Protein AF-0000000087670886 (afdb_homodimer)

Organism: NCBI:txid484088

Secondary structure (DSSP, 8-state):
--------------TTS-EEEEEEEEEE-TTSTTEEEEEEEEEEPTT-B--SEE-SEEEEEEEEES-EEEEETTS--EEE-TT-EEEE-TT--EEEEEES-SSS-EEEEEEEEEETTS-S-EE--/--------------S-S-EEEEEEEEEE-TTSTTEEEEEEEEEEPTT-B--SEE-SEEEEEEEEES-EEEEETTS--EEE-TT-EEEE-TT--EEEEEES-SSS-EEEEEEEEEETTS-S-EE--

Nearest PDB structures (foldseek):
  5cu1-assembly1_A  TM=8.311E-01  e=5.736E-06  Ruegeria pomeroyi DSS-3
  4bif-assembly1_C  TM=8.504E-01  e=1.008E-05  Granulicella tundricola MP5ACTX9
  2b8m-assembly1_A-2  TM=8.452E-01  e=2.288E-05  Methanocaldococcus jannaschii
  8x0v-assembly1_B  TM=7.735E-01  e=6.689E-06  Stachybotrys sp.
  8oz8-assembly1_A  TM=7.528E-01  e=1.682E-05  Granulicella tundricola

InterPro domains:
  IPR011051 RmlC-like cupin domain superfamily [SSF51182] (27-117)
  IPR013096 Cupin 2, conserved barrel [PF07883] (42-111)
  IPR014710 RmlC-like jelly roll fold [G3DSA:2.60.120.10] (31-119)

Structure (mmCIF, N/CA/C/O backbone):
data_AF-0000000087670886-model_v1
#
loop_
_entity.id
_entity.type
_entity.pdbx_description
1 polymer Cupin
#
loop_
_atom_site.group_PDB
_atom_site.id
_atom_site.type_symbol
_atom_site.label_atom_id
_atom_site.label_alt_id
_atom_site.label_comp_id
_atom_site.label_asym_id
_atom_site.label_entity_id
_atom_site.label_seq_id
_atom_site.pdbx_PDB_ins_code
_atom_site.Cartn_x
_atom_site.Cartn_y
_atom_site.Cartn_z
_atom_site.occupancy
_atom_site.B_iso_or_equiv
_atom_site.auth_seq_id
_atom_site.auth_comp_id
_atom_site.auth_asym_id
_atom_site.auth_atom_id
_atom_site.pdbx_PDB_model_num
ATOM 1 N N . MET A 1 1 ? -50.531 -26.609 -29.75 1 34.53 1 MET A N 1
ATOM 2 C CA . MET A 1 1 ? -49.562 -25.531 -29.812 1 34.53 1 MET A CA 1
ATOM 3 C C . MET A 1 1 ? -48.438 -25.766 -28.797 1 34.53 1 MET A C 1
ATOM 5 O O . MET A 1 1 ? -48.688 -25.797 -27.594 1 34.53 1 MET A O 1
ATOM 9 N N . SER A 1 2 ? -47.312 -26.516 -29.188 1 35.41 2 SER A N 1
ATOM 10 C CA . SER A 1 2 ? -46.188 -26.969 -28.375 1 35.41 2 SER A CA 1
ATOM 11 C C . SER A 1 2 ? -45.312 -25.797 -27.953 1 35.41 2 SER A C 1
ATOM 13 O O . SER A 1 2 ? -44.844 -25.047 -28.812 1 35.41 2 SER A O 1
ATOM 15 N N . VAL A 1 3 ? -45.656 -25.109 -26.812 1 44.28 3 VAL A N 1
ATOM 16 C CA . VAL A 1 3 ? -44.844 -24.031 -26.234 1 44.28 3 VAL A CA 1
ATOM 17 C C . VAL A 1 3 ? -43.438 -24.531 -25.984 1 44.28 3 VAL A C 1
ATOM 19 O O . VAL A 1 3 ? -43.219 -25.438 -25.172 1 44.28 3 VAL A O 1
ATOM 22 N N . THR A 1 4 ? -42.562 -24.375 -26.969 1 41.22 4 THR A N 1
ATOM 23 C CA . THR A 1 4 ? -41.156 -24.703 -26.781 1 41.22 4 THR A CA 1
ATOM 24 C C . THR A 1 4 ? -40.5 -23.75 -25.797 1 41.22 4 THR A C 1
ATOM 26 O O . THR A 1 4 ? -40.469 -22.531 -26.047 1 41.22 4 THR A O 1
ATOM 29 N N . VAL A 1 5 ? -40.531 -24.031 -24.516 1 43.06 5 VAL A N 1
ATOM 30 C CA . VAL A 1 5 ? -39.781 -23.234 -23.531 1 43.06 5 VAL A CA 1
ATOM 31 C C . VAL A 1 5 ? -38.312 -23.25 -23.875 1 43.06 5 VAL A C 1
ATOM 33 O O . VAL A 1 5 ? -37.688 -24.312 -23.953 1 43.06 5 VAL A O 1
ATOM 36 N N . CYS A 1 6 ? -37.781 -22.25 -24.703 1 36.81 6 CYS A N 1
ATOM 37 C CA . CYS A 1 6 ? -36.375 -22.078 -24.906 1 36.81 6 CYS A CA 1
ATOM 38 C C . CYS A 1 6 ? -35.656 -21.859 -23.578 1 36.81 6 CYS A C 1
ATOM 40 O O . CYS A 1 6 ? -35.906 -20.875 -22.875 1 36.81 6 CYS A O 1
ATOM 42 N N . LEU A 1 7 ? -35.25 -22.953 -22.922 1 36.16 7 LEU A N 1
ATOM 43 C CA . LEU A 1 7 ? -34.375 -22.781 -21.781 1 36.16 7 LEU A CA 1
ATOM 44 C C . LEU A 1 7 ? -33.125 -21.969 -22.156 1 36.16 7 LEU A C 1
ATOM 46 O O . LEU A 1 7 ? -32.344 -22.391 -23 1 36.16 7 LEU A O 1
ATOM 50 N N . LEU A 1 8 ? -33.219 -20.688 -22.156 1 38.19 8 LEU A N 1
ATOM 51 C CA . LEU A 1 8 ? -32 -19.875 -22.266 1 38.19 8 LEU A CA 1
ATOM 52 C C . LEU A 1 8 ? -30.938 -20.375 -21.297 1 38.19 8 LEU A C 1
ATOM 54 O O . LEU A 1 8 ? -31.109 -20.266 -20.078 1 38.19 8 LEU A O 1
ATOM 58 N N . GLY A 1 9 ? -30.25 -21.438 -21.719 1 33.44 9 GL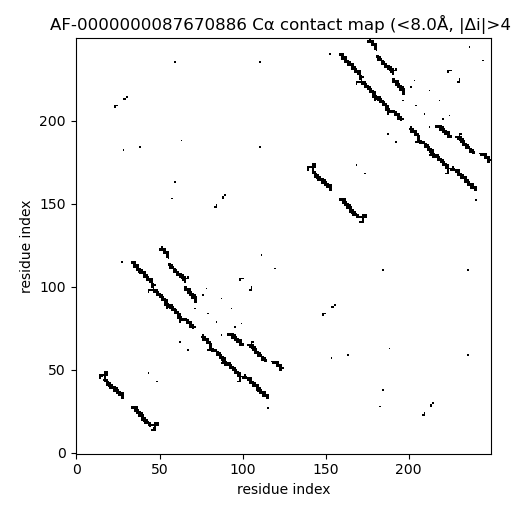Y A N 1
ATOM 59 C CA . GLY A 1 9 ? -29.125 -21.891 -20.891 1 33.44 9 GLY A CA 1
ATOM 60 C C . GLY A 1 9 ? -28.156 -20.766 -20.562 1 33.44 9 GLY A C 1
ATOM 61 O O . GLY A 1 9 ? -27.859 -19.922 -21.406 1 33.44 9 GLY A O 1
ATOM 62 N N . THR A 1 10 ? -28.172 -20.234 -19.391 1 38.28 10 THR A N 1
ATOM 63 C CA . THR A 1 10 ? -27.109 -19.344 -18.922 1 38.28 10 THR A CA 1
ATOM 64 C C . THR A 1 10 ? -25.75 -19.875 -19.328 1 38.28 10 THR A C 1
ATOM 66 O O . THR A 1 10 ? -25.469 -21.078 -19.203 1 38.28 10 THR A O 1
ATOM 69 N N . LEU A 1 11 ? -25.266 -19.531 -20.531 1 39.75 11 LEU A N 1
ATOM 70 C CA . LEU A 1 11 ? -23.891 -19.875 -20.891 1 39.75 11 LEU A CA 1
ATOM 71 C C . LEU A 1 11 ? -22.984 -19.828 -19.672 1 39.75 11 LEU A C 1
ATOM 73 O O . LEU A 1 11 ? -23.031 -18.891 -18.875 1 39.75 11 LEU A O 1
ATOM 77 N N . PRO A 1 12 ? -22.422 -20.969 -19.312 1 38.88 12 PRO A N 1
ATOM 78 C CA . PRO A 1 12 ? -21.406 -20.875 -18.266 1 38.88 12 PRO A CA 1
ATOM 79 C C . PRO A 1 12 ? -20.328 -19.828 -18.562 1 38.88 12 PRO A C 1
ATOM 81 O O . PRO A 1 12 ? -19.938 -19.656 -19.719 1 38.88 12 PRO A O 1
ATOM 84 N N . VAL A 1 13 ? -20.531 -18.609 -18.172 1 41.12 13 VAL A N 1
ATOM 85 C CA . VAL A 1 13 ? -19.344 -17.766 -18.234 1 41.12 13 VAL A CA 1
ATOM 86 C C . VAL A 1 13 ? -18.094 -18.609 -18 1 41.12 13 VAL A C 1
ATOM 88 O O . VAL A 1 13 ? -18.016 -19.344 -17.016 1 41.12 13 VAL A O 1
ATOM 91 N N . ALA A 1 14 ? -17.406 -18.984 -19.047 1 38.91 14 ALA A N 1
ATOM 92 C CA . ALA A 1 14 ? -16.125 -19.688 -18.906 1 38.91 14 ALA A CA 1
ATOM 93 C C . ALA A 1 14 ? -15.312 -19.094 -17.766 1 38.91 14 ALA A C 1
ATOM 95 O O . ALA A 1 14 ? -15.117 -17.875 -17.688 1 38.91 14 ALA A O 1
ATOM 96 N N . ALA A 1 15 ? -15.211 -19.719 -16.688 1 41.31 15 ALA A N 1
ATOM 97 C CA . ALA A 1 15 ? -14.539 -19.5 -15.414 1 41.31 15 ALA A CA 1
ATOM 98 C C . ALA A 1 15 ? -13.141 -18.906 -15.633 1 41.31 15 ALA A C 1
ATOM 100 O O . ALA A 1 15 ? -12.531 -18.375 -14.703 1 41.31 15 ALA A O 1
ATOM 101 N N . GLY A 1 16 ? -12.43 -19.156 -16.75 1 42.84 16 GLY A N 1
ATOM 102 C CA . GLY A 1 16 ? -10.984 -19.078 -16.656 1 42.84 16 GLY A CA 1
ATOM 103 C C . GLY A 1 16 ? -10.461 -17.656 -16.578 1 42.84 16 GLY A C 1
ATOM 104 O O . GLY A 1 16 ? -9.266 -17.438 -16.375 1 42.84 16 GLY A O 1
ATOM 105 N N . GLU A 1 17 ? -10.82 -16.594 -17.453 1 54.47 17 GLU A N 1
ATOM 106 C CA . GLU A 1 17 ? -10.062 -15.383 -17.766 1 54.47 17 GLU A CA 1
ATOM 107 C C . GLU A 1 17 ? -10.078 -14.414 -16.578 1 54.47 17 GLU A C 1
ATOM 109 O O . GLU A 1 17 ? -11.07 -13.711 -16.359 1 54.47 17 GLU A O 1
ATOM 114 N N . THR A 1 18 ? -9.359 -14.82 -15.203 1 70.25 18 THR A N 1
ATOM 115 C CA . THR A 1 18 ? -9.305 -15.023 -13.766 1 70.25 18 THR A CA 1
ATOM 116 C C . THR A 1 18 ? -8.773 -13.781 -13.062 1 70.25 18 THR A C 1
ATOM 118 O O . THR A 1 18 ? -9.445 -13.211 -12.203 1 70.25 18 THR A O 1
ATOM 121 N N . ALA A 1 19 ? -7.332 -13.25 -13.18 1 89.5 19 ALA A N 1
ATOM 122 C CA . ALA A 1 19 ? -6.777 -12.109 -12.453 1 89.5 19 ALA A CA 1
ATOM 123 C C . ALA A 1 19 ? -6.512 -10.938 -13.391 1 89.5 19 ALA A C 1
ATOM 125 O O . ALA A 1 19 ? -5.887 -11.102 -14.445 1 89.5 19 ALA A O 1
ATOM 126 N N . ALA A 1 20 ? -7.078 -9.648 -13.242 1 95.44 20 ALA A N 1
ATOM 127 C CA . ALA A 1 20 ? -6.691 -8.398 -13.891 1 95.44 20 ALA A CA 1
ATOM 128 C C . ALA A 1 20 ? -5.691 -7.621 -13.039 1 95.44 20 ALA A C 1
ATOM 130 O O . ALA A 1 20 ? -5.98 -7.27 -11.898 1 95.44 20 ALA A O 1
ATOM 131 N N . VAL A 1 21 ? -4.496 -7.301 -13.648 1 96.25 21 VAL A N 1
ATOM 132 C CA . VAL A 1 21 ? -3.445 -6.578 -12.938 1 96.25 21 VAL A CA 1
ATOM 133 C C . VAL A 1 21 ? -3.291 -5.18 -13.523 1 96.25 21 VAL A C 1
ATOM 135 O O . VAL A 1 21 ? -3.082 -5.023 -14.734 1 96.25 21 VAL A O 1
ATOM 138 N N . THR A 1 22 ? -3.439 -4.172 -12.727 1 97.81 22 THR A N 1
ATOM 139 C CA . THR A 1 22 ? -3.361 -2.783 -13.172 1 97.81 22 THR A CA 1
ATOM 140 C C . THR A 1 22 ? -2.238 -2.047 -12.445 1 97.81 22 THR A C 1
ATOM 142 O O . THR A 1 22 ? -2.244 -1.948 -11.219 1 97.81 22 THR A O 1
ATOM 145 N N . PRO A 1 23 ? -1.22 -1.511 -13.195 1 98.31 23 PRO A N 1
ATOM 146 C CA . PRO A 1 23 ? -0.254 -0.632 -12.531 1 98.31 23 PRO A CA 1
ATOM 147 C C . PRO A 1 23 ? -0.881 0.671 -12.039 1 98.31 23 PRO A C 1
ATOM 149 O O . PRO A 1 23 ? -1.649 1.303 -12.766 1 98.31 23 PRO A O 1
ATOM 152 N N . LEU A 1 24 ? -0.564 1.075 -10.836 1 98.88 24 LEU A N 1
ATOM 153 C CA . LEU A 1 24 ? -1.128 2.291 -10.266 1 98.88 24 LEU A CA 1
ATOM 154 C C . LEU A 1 24 ? -0.069 3.383 -10.156 1 98.88 24 LEU A C 1
ATOM 156 O O . LEU A 1 24 ? -0.363 4.562 -10.359 1 98.88 24 LEU A O 1
ATOM 160 N N . MET A 1 25 ? 1.188 3.016 -9.719 1 98.75 25 MET A N 1
ATOM 161 C CA . MET A 1 25 ? 2.293 3.953 -9.547 1 98.75 25 MET A CA 1
ATOM 162 C C . MET A 1 25 ? 3.629 3.219 -9.516 1 98.75 25 MET A C 1
ATOM 164 O O . MET A 1 25 ? 3.719 2.105 -9 1 98.75 25 MET A O 1
ATOM 168 N N . LYS A 1 26 ? 4.613 3.877 -10.117 1 98.81 26 LYS A N 1
ATOM 169 C CA . LYS A 1 26 ? 6.004 3.436 -10.086 1 98.81 26 LYS A CA 1
ATOM 170 C C . LYS A 1 26 ? 6.941 4.59 -9.734 1 98.81 26 LYS A C 1
ATOM 172 O O . LYS A 1 26 ? 6.855 5.664 -10.336 1 98.81 26 LYS A O 1
ATOM 177 N N . LYS A 1 27 ? 7.793 4.348 -8.727 1 98.81 27 LYS A N 1
ATOM 178 C CA . LYS A 1 27 ? 8.711 5.398 -8.297 1 98.81 27 LYS A CA 1
ATOM 179 C C . LYS A 1 27 ? 10.109 4.836 -8.031 1 98.81 27 LYS A C 1
ATOM 181 O O . LYS A 1 27 ? 10.25 3.832 -7.336 1 98.81 27 LYS A O 1
ATOM 186 N N . ASP A 1 28 ? 11.086 5.543 -8.594 1 98.06 28 ASP A N 1
ATOM 187 C CA . ASP A 1 28 ? 12.438 5.281 -8.117 1 98.06 28 ASP A CA 1
ATOM 188 C C . ASP A 1 28 ? 12.57 5.617 -6.633 1 98.06 28 ASP A C 1
ATOM 190 O O . ASP A 1 28 ? 11.961 6.574 -6.152 1 98.06 28 ASP A O 1
ATOM 194 N N . LEU A 1 29 ? 13.391 4.824 -6.031 1 97.38 29 LEU A N 1
ATOM 195 C CA . LEU A 1 29 ? 13.625 5.07 -4.609 1 97.38 29 LEU A CA 1
ATOM 196 C C . LEU A 1 29 ? 14.984 5.734 -4.395 1 97.38 29 LEU A C 1
ATOM 198 O O . LEU A 1 29 ? 16.016 5.07 -4.445 1 97.38 29 LEU A O 1
ATOM 202 N N . PRO A 1 30 ? 15.031 6.992 -4.094 1 94.06 30 PRO A N 1
ATOM 203 C CA . PRO A 1 30 ? 16.281 7.746 -4.074 1 94.06 30 PRO A CA 1
ATOM 204 C C . PRO A 1 30 ? 17.281 7.207 -3.051 1 94.06 30 PRO A C 1
ATOM 206 O O . PRO A 1 30 ? 18.5 7.273 -3.268 1 94.06 30 PRO A O 1
ATOM 209 N N . ASP A 1 31 ? 16.859 6.637 -2.021 1 91.31 31 ASP A N 1
ATOM 210 C CA . ASP A 1 31 ? 17.766 6.172 -0.975 1 91.31 31 ASP A CA 1
ATOM 211 C C . ASP A 1 31 ? 18.031 4.676 -1.109 1 91.31 31 ASP A C 1
ATOM 213 O O . ASP A 1 31 ? 18.641 4.066 -0.223 1 91.31 31 ASP A O 1
ATOM 217 N N . TYR A 1 32 ? 17.5 4.074 -2.164 1 92.94 32 TYR A N 1
ATOM 218 C CA . TYR A 1 32 ? 17.734 2.676 -2.514 1 92.94 32 TYR A CA 1
ATOM 219 C C . TYR A 1 32 ? 18.203 2.545 -3.959 1 92.94 32 TYR A C 1
ATOM 221 O O . TYR A 1 32 ? 17.422 2.148 -4.832 1 92.94 32 TYR A O 1
ATOM 229 N N . PRO A 1 33 ? 19.516 2.781 -4.141 1 92.62 33 PRO A N 1
ATOM 230 C CA . PRO A 1 33 ? 19.984 2.83 -5.527 1 92.62 33 PRO A CA 1
ATOM 231 C C . PRO A 1 33 ? 19.641 1.569 -6.312 1 92.62 33 PRO A C 1
ATOM 233 O O . PRO A 1 33 ? 19.859 0.455 -5.836 1 92.62 33 PRO A O 1
ATOM 236 N N . GLY A 1 34 ? 19.062 1.789 -7.496 1 95.88 34 GLY A N 1
ATOM 237 C CA . GLY A 1 34 ? 18.719 0.708 -8.406 1 95.88 34 GLY A CA 1
ATOM 238 C C . GLY A 1 34 ? 17.391 0.055 -8.094 1 95.88 34 GLY A C 1
ATOM 239 O O . GLY A 1 34 ? 17 -0.914 -8.75 1 95.88 34 GLY A O 1
ATOM 240 N N . LYS A 1 35 ? 16.75 0.635 -7.105 1 97.56 35 LYS A N 1
ATOM 241 C CA . LYS A 1 35 ? 15.492 0.028 -6.68 1 97.56 35 LYS A CA 1
ATOM 242 C C . LYS A 1 35 ? 14.305 0.921 -7.027 1 97.56 35 LYS A C 1
ATOM 244 O O . LYS A 1 35 ? 14.469 2.127 -7.227 1 97.56 35 LYS A O 1
ATOM 249 N N . GLU A 1 36 ? 13.156 0.321 -7.141 1 98.38 36 GLU A N 1
ATOM 250 C CA . GLU A 1 36 ? 11.906 1.048 -7.344 1 98.38 36 GLU A CA 1
ATOM 251 C C . GLU A 1 36 ? 10.781 0.459 -6.496 1 98.38 36 GLU A C 1
ATOM 253 O O . GLU A 1 36 ? 10.852 -0.698 -6.078 1 98.38 36 GLU A O 1
ATOM 258 N N . GLY A 1 37 ? 9.844 1.292 -6.16 1 98.75 37 GLY A N 1
ATOM 259 C CA . GLY A 1 37 ? 8.539 0.862 -5.672 1 98.75 37 GLY A CA 1
ATOM 260 C C . GLY A 1 37 ? 7.48 0.831 -6.754 1 98.75 37 GLY A C 1
ATOM 261 O O . GLY A 1 37 ? 7.336 1.79 -7.516 1 98.75 37 GLY A O 1
ATOM 262 N N . LEU A 1 38 ? 6.793 -0.251 -6.863 1 98.88 38 LEU A N 1
ATOM 263 C CA . LEU A 1 38 ? 5.703 -0.42 -7.82 1 98.88 38 LEU A CA 1
ATOM 264 C C . LEU A 1 38 ? 4.41 -0.802 -7.109 1 98.88 38 LEU A C 1
ATOM 266 O O . LEU A 1 38 ? 4.352 -1.823 -6.418 1 98.88 38 LEU A O 1
ATOM 270 N N . MET A 1 39 ? 3.344 0.031 -7.234 1 98.94 39 MET A N 1
ATOM 271 C CA . MET A 1 39 ? 2.018 -0.317 -6.734 1 98.94 39 MET A CA 1
ATOM 272 C C . MET A 1 39 ? 1.124 -0.819 -7.863 1 98.94 39 MET A C 1
ATOM 274 O O . MET A 1 39 ? 1.024 -0.181 -8.914 1 98.94 39 MET A O 1
ATOM 278 N N . ILE A 1 40 ? 0.513 -1.94 -7.625 1 98.81 40 ILE A N 1
ATOM 279 C CA . ILE A 1 40 ? -0.442 -2.492 -8.578 1 98.81 40 ILE A CA 1
ATOM 280 C C . ILE A 1 40 ? -1.729 -2.883 -7.852 1 98.81 40 ILE A C 1
ATOM 282 O O . ILE A 1 40 ? -1.73 -3.066 -6.633 1 98.81 40 ILE A O 1
ATOM 286 N N . SER A 1 41 ? -2.787 -2.941 -8.602 1 98.75 41 SER A N 1
ATOM 287 C CA . SER A 1 41 ? -3.996 -3.615 -8.141 1 98.75 41 SER A CA 1
ATOM 288 C C . SER A 1 41 ? -4.215 -4.93 -8.875 1 98.75 41 SER A C 1
ATOM 290 O O . SER A 1 41 ? -3.881 -5.047 -10.055 1 98.75 41 SER A O 1
ATOM 292 N N . VAL A 1 42 ? -4.734 -5.891 -8.195 1 98.44 42 VAL A N 1
ATOM 293 C CA . VAL A 1 42 ? -5.102 -7.188 -8.75 1 98.44 42 VAL A CA 1
ATOM 294 C C . VAL A 1 42 ? -6.586 -7.449 -8.523 1 98.44 42 VAL A C 1
ATOM 296 O O . VAL A 1 42 ? -7.055 -7.453 -7.379 1 98.44 42 VAL A O 1
ATOM 299 N N . ASP A 1 43 ? -7.297 -7.613 -9.594 1 98.25 43 ASP A N 1
ATOM 300 C CA . ASP A 1 43 ? -8.719 -7.941 -9.562 1 98.25 43 ASP A CA 1
ATOM 301 C C . ASP A 1 43 ? -8.961 -9.391 -9.984 1 98.25 43 ASP A C 1
ATOM 303 O O . ASP A 1 43 ? -8.648 -9.773 -11.117 1 98.25 43 ASP A O 1
ATOM 307 N N . TYR A 1 44 ? -9.453 -10.133 -9.055 1 98 44 TYR A N 1
ATOM 308 C CA . TYR A 1 44 ? -9.875 -11.492 -9.375 1 98 44 TYR A CA 1
ATOM 309 C C . TYR A 1 44 ? -11.359 -11.539 -9.703 1 98 44 TYR A C 1
ATOM 311 O O . TYR A 1 44 ? -12.195 -11.07 -8.922 1 98 44 TYR A O 1
ATOM 319 N N . GLY A 1 45 ? -11.703 -12.07 -10.891 1 97 45 GLY A N 1
ATOM 320 C CA . GLY A 1 45 ? -13.086 -12.5 -11.062 1 97 45 GLY A CA 1
ATOM 321 C C . GLY A 1 45 ? -13.453 -13.695 -10.211 1 97 45 GLY A C 1
ATOM 322 O O . GLY A 1 45 ? -12.594 -14.281 -9.547 1 97 45 GLY A O 1
ATOM 323 N N . PRO A 1 46 ? -14.828 -14.055 -10.211 1 96.88 46 PRO A N 1
ATOM 324 C CA . PRO A 1 46 ? -15.211 -15.281 -9.5 1 96.88 46 PRO A CA 1
ATOM 325 C C . PRO A 1 46 ? -14.352 -16.484 -9.891 1 96.88 46 PRO A C 1
ATOM 327 O O . PRO A 1 46 ? -14.195 -16.781 -11.078 1 96.88 46 PRO A O 1
ATOM 330 N N . GLY A 1 47 ? -13.727 -17.078 -8.922 1 96.19 47 GLY A N 1
ATOM 331 C CA . GLY A 1 47 ? -12.93 -18.266 -9.148 1 96.19 47 GLY A CA 1
ATOM 332 C C . GLY A 1 47 ? -11.539 -17.969 -9.672 1 96.19 47 GLY A C 1
ATOM 333 O O . GLY A 1 47 ? -10.742 -18.891 -9.898 1 96.19 47 GLY A O 1
ATOM 334 N N . GLY A 1 48 ? -11.18 -16.75 -9.758 1 96.88 48 GLY A N 1
ATOM 335 C CA . GLY A 1 48 ? -9.898 -16.375 -10.32 1 96.88 48 GLY A CA 1
ATOM 336 C C . GLY A 1 48 ? -8.727 -16.734 -9.43 1 96.88 48 GLY A C 1
ATOM 337 O O . GLY A 1 48 ? -8.867 -16.844 -8.211 1 96.88 48 GLY A O 1
ATOM 338 N N . SER A 1 49 ? -7.57 -16.938 -10.062 1 96.44 49 SER A N 1
ATOM 339 C CA . SER A 1 49 ? -6.328 -17.281 -9.383 1 96.44 49 SER A CA 1
ATOM 340 C C . SER A 1 49 ? -5.113 -16.938 -10.234 1 96.44 49 SER A C 1
ATOM 342 O O . SER A 1 49 ? -5.25 -16.562 -11.398 1 96.44 49 SER A O 1
ATOM 344 N N . THR A 1 50 ? -4 -16.969 -9.594 1 95.25 50 THR A N 1
ATOM 345 C CA . THR A 1 50 ? -2.752 -16.859 -10.336 1 95.25 50 THR A CA 1
ATOM 346 C C . THR A 1 50 ? -1.91 -18.125 -10.172 1 95.25 50 THR A C 1
ATOM 348 O O . THR A 1 50 ? -1.916 -18.75 -9.109 1 95.25 50 THR A O 1
ATOM 351 N N . PRO A 1 51 ? -1.164 -18.547 -11.289 1 94.88 51 PRO A N 1
ATOM 352 C CA . PRO A 1 51 ? -0.284 -19.703 -11.164 1 94.88 51 PRO A CA 1
ATOM 353 C C . PRO A 1 51 ? 0.838 -19.484 -10.148 1 94.88 51 PRO A C 1
ATOM 355 O O . PRO A 1 51 ? 1.101 -18.344 -9.75 1 94.88 51 PRO A O 1
ATOM 358 N N . ILE A 1 52 ? 1.503 -20.547 -9.766 1 97.38 52 ILE A N 1
ATOM 359 C CA . ILE A 1 52 ? 2.639 -20.5 -8.852 1 97.38 52 ILE A CA 1
ATOM 360 C C . ILE A 1 52 ? 3.713 -19.578 -9.414 1 97.38 52 ILE A C 1
ATOM 362 O O . ILE A 1 52 ? 4.039 -19.641 -10.602 1 97.38 52 ILE A O 1
ATOM 366 N N . HIS A 1 53 ? 4.297 -18.688 -8.539 1 97.5 53 HIS A N 1
ATOM 367 C CA . HIS A 1 53 ? 5.297 -17.734 -9.008 1 97.5 53 HIS A CA 1
ATOM 368 C C . HIS A 1 53 ? 6.145 -17.203 -7.848 1 97.5 53 HIS A C 1
ATOM 370 O O . HIS A 1 53 ? 5.926 -17.594 -6.695 1 97.5 53 HIS A O 1
ATOM 376 N N . LYS A 1 54 ? 7.125 -16.484 -8.156 1 97.56 54 LYS A N 1
ATOM 377 C CA . LYS A 1 54 ? 7.934 -15.719 -7.211 1 97.56 54 LYS A CA 1
ATOM 378 C C . LYS A 1 54 ? 8.055 -14.266 -7.641 1 97.56 54 LYS A C 1
ATOM 380 O O . LYS A 1 54 ? 7.992 -13.953 -8.836 1 97.56 54 LYS A O 1
ATOM 385 N N . HIS A 1 55 ? 8.102 -13.453 -6.523 1 95.75 55 HIS A N 1
ATOM 386 C CA . HIS A 1 55 ? 8.461 -12.055 -6.719 1 95.75 55 HIS A CA 1
ATOM 387 C C . HIS A 1 55 ? 9.906 -11.789 -6.301 1 95.75 55 HIS A C 1
ATOM 389 O O . HIS A 1 55 ? 10.312 -12.18 -5.203 1 95.75 55 HIS A O 1
ATOM 395 N N . GLU A 1 56 ? 10.852 -11.461 -7.172 1 96.44 56 GLU A N 1
ATOM 396 C CA . GLU A 1 56 ? 12.141 -10.953 -6.703 1 96.44 56 GLU A CA 1
ATOM 397 C C . GLU A 1 56 ? 11.992 -9.562 -6.094 1 96.44 56 GLU A C 1
ATOM 399 O O . GLU A 1 56 ? 12.648 -8.617 -6.539 1 96.44 56 GLU A O 1
ATOM 404 N N . ALA A 1 57 ? 11.133 -9.492 -5.07 1 98.19 57 ALA A N 1
ATOM 405 C CA . ALA A 1 57 ? 10.719 -8.234 -4.453 1 98.19 57 ALA A CA 1
ATOM 406 C C . ALA A 1 57 ? 10.227 -8.461 -3.027 1 98.19 57 ALA A C 1
ATOM 408 O O . ALA A 1 57 ? 9.969 -9.594 -2.623 1 98.19 57 ALA A O 1
ATOM 409 N N . ASN A 1 58 ? 10.289 -7.453 -2.182 1 98.62 58 ASN A N 1
ATOM 410 C CA . ASN A 1 58 ? 9.391 -7.371 -1.034 1 98.62 58 ASN A CA 1
ATOM 411 C C . ASN A 1 58 ? 7.996 -6.906 -1.444 1 98.62 58 ASN A C 1
ATOM 413 O O . ASN A 1 58 ? 7.844 -5.848 -2.057 1 98.62 58 ASN A O 1
ATOM 417 N N . ALA A 1 59 ? 6.961 -7.68 -1.159 1 98.81 59 ALA A N 1
ATOM 418 C CA . ALA A 1 59 ? 5.59 -7.379 -1.568 1 98.81 59 ALA A CA 1
ATOM 419 C C . ALA A 1 59 ? 4.691 -7.168 -0.355 1 98.81 59 ALA A C 1
ATOM 421 O O . ALA A 1 59 ? 4.586 -8.039 0.509 1 98.81 59 ALA A O 1
ATOM 422 N N . PHE A 1 60 ? 4.066 -6.043 -0.244 1 98.94 60 PHE A N 1
ATOM 423 C CA . PHE A 1 60 ? 3.09 -5.691 0.781 1 98.94 60 PHE A CA 1
ATOM 424 C C . PHE A 1 60 ? 1.678 -5.684 0.206 1 98.94 60 PHE A C 1
ATOM 426 O O . PHE A 1 60 ? 1.352 -4.852 -0.643 1 98.94 60 PHE A O 1
ATOM 433 N N . VAL A 1 61 ? 0.806 -6.562 0.716 1 98.94 61 VAL A N 1
ATOM 434 C CA . VAL A 1 61 ? -0.532 -6.754 0.168 1 98.94 61 VAL A CA 1
ATOM 435 C C . VAL A 1 61 ? -1.573 -6.199 1.138 1 98.94 61 VAL A C 1
ATOM 437 O O . VAL A 1 61 ? -1.471 -6.402 2.35 1 98.94 61 VAL A O 1
ATOM 440 N N . TYR A 1 62 ? -2.537 -5.531 0.617 1 99 62 TYR A N 1
ATOM 441 C CA . TYR A 1 62 ? -3.715 -5.07 1.345 1 99 62 TYR A CA 1
ATOM 442 C C . TYR A 1 62 ? -4.992 -5.43 0.598 1 99 62 TYR A C 1
ATOM 444 O O . TYR A 1 62 ? -5.191 -5.008 -0.544 1 99 62 TYR A O 1
ATOM 452 N N . VAL A 1 63 ? -5.918 -6.16 1.272 1 99 63 VAL A N 1
ATOM 453 C CA . VAL A 1 63 ? -7.125 -6.625 0.596 1 99 63 VAL A CA 1
ATOM 454 C C . VAL A 1 63 ? -8.188 -5.527 0.613 1 99 63 VAL A C 1
ATOM 456 O O . VAL A 1 63 ? -8.469 -4.949 1.664 1 99 63 VAL A O 1
ATOM 459 N N . LEU A 1 64 ? -8.734 -5.273 -0.575 1 98.94 64 LEU A N 1
ATOM 460 C CA . LEU A 1 64 ? -9.703 -4.191 -0.735 1 98.94 64 LEU A CA 1
ATOM 461 C C . LEU A 1 64 ? -11.133 -4.734 -0.716 1 98.94 64 LEU A C 1
ATOM 463 O O . LEU A 1 64 ? -12.031 -4.098 -0.163 1 98.94 64 LEU A O 1
ATOM 467 N N . GLU A 1 65 ? -11.398 -5.805 -1.343 1 98.81 65 GLU A N 1
ATOM 468 C CA . GLU A 1 65 ? -12.727 -6.355 -1.591 1 98.81 65 GLU A CA 1
ATOM 469 C C . GLU A 1 65 ? -12.695 -7.879 -1.653 1 98.81 65 GLU A C 1
ATOM 471 O O . GLU A 1 65 ? -11.742 -8.461 -2.178 1 98.81 65 GLU A O 1
ATOM 476 N N . GLY A 1 66 ? -13.82 -8.523 -1.226 1 98.75 66 GLY A N 1
ATOM 477 C CA . GLY A 1 66 ? -13.914 -9.977 -1.303 1 98.75 66 GLY A CA 1
ATOM 478 C C . GLY A 1 66 ? -12.969 -10.688 -0.354 1 98.75 66 GLY A C 1
ATOM 479 O O . GLY A 1 66 ? -12.672 -10.18 0.729 1 98.75 66 GLY A O 1
ATOM 480 N N . SER A 1 67 ? -12.75 -11.891 -0.667 1 98.81 67 SER A N 1
ATOM 481 C CA . SER A 1 67 ? -11.867 -12.75 0.123 1 98.81 67 SER A CA 1
ATOM 482 C C . SER A 1 67 ? -10.836 -13.445 -0.758 1 98.81 67 SER A C 1
ATOM 484 O O . SER A 1 67 ? -11.164 -13.914 -1.852 1 98.81 67 SER A O 1
ATOM 486 N N . ILE A 1 68 ? -9.633 -13.453 -0.239 1 98.88 68 ILE A N 1
ATOM 487 C CA . ILE A 1 68 ? -8.531 -13.977 -1.042 1 98.88 68 ILE A CA 1
ATOM 488 C C . ILE A 1 68 ? -7.793 -15.055 -0.26 1 98.88 68 ILE A C 1
ATOM 490 O O . ILE A 1 68 ? -7.477 -14.875 0.918 1 98.88 68 ILE A O 1
ATOM 494 N N . VAL A 1 69 ? -7.477 -16.141 -0.899 1 98.94 69 VAL A N 1
ATOM 495 C CA . VAL A 1 69 ? -6.68 -17.219 -0.312 1 98.94 69 VAL A CA 1
ATOM 496 C C . VAL A 1 69 ? -5.227 -17.094 -0.772 1 98.94 69 VAL A C 1
ATOM 498 O O . VAL A 1 69 ? -4.957 -16.984 -1.97 1 98.94 69 VAL A O 1
ATOM 501 N N . MET A 1 70 ? -4.266 -17.109 0.253 1 98.94 70 MET A N 1
ATOM 502 C CA . MET A 1 70 ? -2.834 -17 -0.016 1 98.94 70 MET A CA 1
ATOM 503 C C . MET A 1 70 ? -2.062 -18.109 0.674 1 98.94 70 MET A C 1
ATOM 505 O O . MET A 1 70 ? -2.416 -18.531 1.781 1 98.94 70 MET A O 1
ATOM 509 N N . GLN A 1 71 ? -1.001 -18.516 -0.055 1 98.88 71 GLN A N 1
ATOM 510 C CA . GLN A 1 71 ? -0.088 -19.453 0.579 1 98.88 71 GLN A CA 1
ATOM 511 C C . GLN A 1 71 ? 1.324 -19.312 0.017 1 98.88 71 GLN A C 1
ATOM 513 O O . GLN A 1 71 ? 1.515 -19.297 -1.201 1 98.88 71 GLN A O 1
ATOM 518 N N . LEU A 1 72 ? 2.215 -19.172 0.933 1 98.88 72 LEU A N 1
ATOM 519 C CA . LEU A 1 72 ? 3.627 -19.266 0.583 1 98.88 72 LEU A CA 1
ATOM 520 C C . LEU A 1 72 ? 4.156 -20.672 0.869 1 98.88 72 LEU A C 1
ATOM 522 O O . LEU A 1 72 ? 3.693 -21.344 1.799 1 98.88 72 LEU A O 1
ATOM 526 N N . LYS A 1 73 ? 5.098 -21.062 0.031 1 98.81 73 LYS A N 1
ATOM 527 C CA . LYS A 1 73 ? 5.711 -22.359 0.281 1 98.81 73 LYS A CA 1
ATOM 528 C C . LYS A 1 73 ? 6.242 -22.453 1.709 1 98.81 73 LYS A C 1
ATOM 530 O O . LYS A 1 73 ? 6.953 -21.562 2.172 1 98.81 73 LYS A O 1
ATOM 535 N N . GLY A 1 74 ? 5.875 -23.562 2.314 1 98.69 74 GLY A N 1
ATOM 536 C CA . GLY A 1 74 ? 6.348 -23.812 3.668 1 98.69 74 GLY A CA 1
ATOM 537 C C . GLY A 1 74 ? 5.477 -23.156 4.727 1 98.69 74 GLY A C 1
ATOM 538 O O . GLY A 1 74 ? 5.742 -23.297 5.926 1 98.69 74 GLY A O 1
ATOM 539 N N . GLN A 1 75 ? 4.453 -22.5 4.434 1 98.62 75 GLN A N 1
ATOM 540 C CA . GLN A 1 75 ? 3.557 -21.828 5.375 1 98.62 75 GLN A CA 1
ATOM 541 C C . GLN A 1 75 ? 2.115 -22.281 5.18 1 98.62 75 GLN A C 1
ATOM 543 O O . GLN A 1 75 ? 1.77 -22.828 4.129 1 98.62 75 GLN A O 1
ATOM 548 N N . LYS A 1 76 ? 1.34 -22.062 6.145 1 98.69 76 LYS A N 1
ATOM 549 C CA . LYS A 1 76 ? -0.075 -22.406 6.055 1 98.69 76 LYS A CA 1
ATOM 550 C C . LYS A 1 76 ? -0.817 -21.469 5.109 1 98.69 76 LYS A C 1
ATOM 552 O O . LYS A 1 76 ? -0.453 -20.312 4.973 1 98.69 76 LYS A O 1
ATOM 557 N N . GLU A 1 77 ? -1.827 -22.031 4.543 1 98.75 77 GLU A N 1
ATOM 558 C CA . GLU A 1 77 ? -2.758 -21.219 3.773 1 98.75 77 GLU A CA 1
ATOM 559 C C . GLU A 1 77 ? -3.518 -20.25 4.676 1 98.75 77 GLU A C 1
ATOM 561 O O . GLU A 1 77 ? -3.934 -20.609 5.777 1 98.75 77 GLU A O 1
ATOM 566 N N . VAL A 1 78 ? -3.789 -19.062 4.184 1 98.94 78 VAL A N 1
ATOM 567 C CA . VAL A 1 78 ? -4.602 -18.094 4.918 1 98.94 78 VAL A CA 1
ATOM 568 C C . VAL A 1 78 ? -5.672 -17.516 3.996 1 98.94 78 VAL A C 1
ATOM 570 O O . VAL A 1 78 ? -5.465 -17.406 2.785 1 98.94 78 VAL A O 1
ATOM 573 N N . THR A 1 79 ? -6.828 -17.234 4.539 1 98.94 79 THR A N 1
ATOM 574 C CA . THR A 1 79 ? -7.879 -16.484 3.855 1 98.94 79 THR A CA 1
ATOM 575 C C . THR A 1 79 ? -7.977 -15.07 4.402 1 98.94 79 THR A C 1
ATOM 577 O O . THR A 1 79 ? -8.133 -14.867 5.605 1 98.94 79 THR A O 1
ATOM 580 N N . LEU A 1 80 ? -7.902 -14.109 3.535 1 98.94 80 LEU A N 1
ATOM 581 C CA . LEU A 1 80 ? -7.828 -12.703 3.922 1 98.94 80 LEU A CA 1
ATOM 582 C C . LEU A 1 80 ? -9.102 -11.969 3.518 1 98.94 80 LEU A C 1
ATOM 584 O O . LEU A 1 80 ? -9.633 -12.188 2.428 1 98.94 80 LEU A O 1
ATOM 588 N N . SER A 1 81 ? -9.578 -11.109 4.406 1 98.88 81 SER A N 1
ATOM 589 C CA . SER A 1 81 ? -10.734 -10.25 4.176 1 98.88 81 SER A CA 1
ATOM 590 C C . SER A 1 81 ? -10.32 -8.789 4.012 1 98.88 81 SER A C 1
ATOM 592 O O . SER A 1 81 ? -9.172 -8.43 4.289 1 98.88 81 SER A O 1
ATOM 594 N N . PRO A 1 82 ? -11.227 -7.949 3.496 1 98.94 82 PRO A N 1
ATOM 595 C CA . PRO A 1 82 ? -10.867 -6.539 3.332 1 98.94 82 PRO A CA 1
ATOM 596 C C . PRO A 1 82 ? -10.273 -5.93 4.602 1 98.94 82 PRO A C 1
ATOM 598 O O . PRO A 1 82 ? -10.82 -6.117 5.691 1 98.94 82 PRO A O 1
ATOM 601 N N . GLY A 1 83 ? -9.188 -5.246 4.406 1 98.88 83 GLY A N 1
ATOM 602 C CA . GLY A 1 83 ? -8.508 -4.66 5.547 1 98.88 83 GLY A CA 1
ATOM 603 C C . GLY A 1 83 ? -7.348 -5.504 6.047 1 98.88 83 GLY A C 1
ATOM 604 O O . GLY A 1 83 ? -6.469 -5.008 6.758 1 98.88 83 GLY A O 1
ATOM 605 N N . GLU A 1 84 ? -7.344 -6.734 5.711 1 98.94 84 GLU A N 1
ATOM 606 C CA . GLU A 1 84 ? -6.242 -7.594 6.125 1 98.94 84 GLU A CA 1
ATOM 607 C C . GLU A 1 84 ? -5.086 -7.527 5.133 1 98.94 84 GLU A C 1
ATOM 609 O O . GLU A 1 84 ? -5.266 -7.105 3.99 1 98.94 84 GLU A O 1
ATOM 614 N N . THR A 1 85 ? -3.893 -7.934 5.68 1 98.94 85 THR A N 1
ATOM 615 C CA . THR A 1 85 ? -2.648 -7.719 4.949 1 98.94 85 THR A CA 1
ATOM 616 C C . THR A 1 85 ? -1.879 -9.023 4.789 1 98.94 85 THR A C 1
ATOM 618 O O . THR A 1 85 ? -2.219 -10.031 5.414 1 98.94 85 THR A O 1
ATOM 621 N N . PHE A 1 86 ? -0.936 -9.047 3.906 1 98.94 86 PHE A N 1
ATOM 622 C CA . PHE A 1 86 ? -0.065 -10.18 3.611 1 98.94 86 PHE A CA 1
ATOM 623 C C . PHE A 1 86 ? 1.289 -9.703 3.102 1 98.94 86 PHE A C 1
ATOM 625 O O . PHE A 1 86 ? 1.373 -8.695 2.393 1 98.94 86 PHE A O 1
ATOM 632 N N . TYR A 1 87 ? 2.334 -10.391 3.529 1 98.94 87 TYR A N 1
ATOM 633 C CA . TYR A 1 87 ? 3.691 -10.055 3.109 1 98.94 87 TYR A CA 1
ATOM 634 C C . TYR A 1 87 ? 4.344 -11.234 2.398 1 98.94 87 TYR A C 1
ATOM 636 O O . TYR A 1 87 ? 4.215 -12.383 2.836 1 98.94 87 TYR A O 1
ATOM 644 N N . GLU A 1 88 ? 5.035 -10.961 1.281 1 98.69 88 GLU A N 1
ATOM 645 C CA . GLU A 1 88 ? 5.902 -11.914 0.592 1 98.69 88 GLU A CA 1
ATOM 646 C C . GLU A 1 88 ? 7.32 -11.367 0.451 1 98.69 88 GLU A C 1
ATOM 648 O O . GLU A 1 88 ? 7.516 -10.258 -0.053 1 98.69 88 GLU A O 1
ATOM 653 N N . GLY A 1 89 ? 8.289 -12.102 0.832 1 98.12 89 GLY A N 1
ATOM 654 C CA . GLY A 1 89 ? 9.68 -11.695 0.681 1 98.12 89 GLY A CA 1
ATOM 655 C C . GLY A 1 89 ? 10.305 -12.172 -0.613 1 98.12 89 GLY A C 1
ATOM 656 O O . GLY A 1 89 ? 9.719 -12.992 -1.325 1 98.12 89 GLY A O 1
ATOM 657 N N . PRO A 1 90 ? 11.547 -11.688 -0.864 1 97.31 90 PRO A N 1
ATOM 658 C CA . PRO A 1 90 ? 12.172 -11.945 -2.166 1 97.31 90 PRO A CA 1
ATOM 659 C C . PRO A 1 90 ? 12.516 -13.414 -2.373 1 97.31 90 PRO A C 1
ATOM 661 O O . PRO A 1 90 ? 12.742 -13.844 -3.506 1 97.31 90 PRO A O 1
ATOM 664 N N . SER A 1 91 ? 12.539 -14.227 -1.346 1 97 91 SER A N 1
ATOM 665 C CA . SER A 1 91 ? 12.898 -15.633 -1.488 1 97 91 SER A CA 1
ATOM 666 C C . SER A 1 91 ? 11.656 -16.516 -1.473 1 97 91 SER A C 1
ATOM 668 O O . SER A 1 91 ? 11.75 -17.734 -1.675 1 97 91 SER A O 1
ATOM 670 N N . ASP A 1 92 ? 10.562 -15.992 -1.195 1 98.25 92 ASP A N 1
ATOM 671 C CA . ASP A 1 92 ? 9.344 -16.781 -1.043 1 98.25 92 ASP A CA 1
ATOM 672 C C . ASP A 1 92 ? 8.836 -17.266 -2.396 1 98.25 92 ASP A C 1
ATOM 674 O O . ASP A 1 92 ? 9 -16.594 -3.41 1 98.25 92 ASP A O 1
ATOM 678 N N . ILE A 1 93 ? 8.234 -18.438 -2.354 1 98.69 93 ILE A N 1
ATOM 679 C CA . ILE A 1 93 ? 7.473 -18.969 -3.479 1 98.69 93 ILE A CA 1
ATOM 680 C C . ILE A 1 93 ? 5.98 -18.875 -3.176 1 98.69 93 ILE A C 1
ATOM 682 O O . ILE A 1 93 ? 5.504 -19.422 -2.182 1 98.69 93 ILE A O 1
ATOM 686 N N . HIS A 1 94 ? 5.266 -18.109 -3.957 1 98.62 94 HIS A N 1
ATOM 687 C CA . HIS A 1 94 ? 3.826 -17.922 -3.832 1 98.62 94 HIS A CA 1
ATOM 688 C C . HIS A 1 94 ? 3.055 -19.062 -4.473 1 98.62 94 HIS A C 1
ATOM 690 O O . HIS A 1 94 ? 2.969 -19.156 -5.699 1 98.62 94 HIS A O 1
ATOM 696 N N . LEU A 1 95 ? 2.443 -19.984 -3.666 1 98.56 95 LEU A N 1
ATOM 697 C CA . LEU A 1 95 ? 1.822 -21.219 -4.133 1 98.56 95 LEU A CA 1
ATOM 698 C C . LEU A 1 95 ? 0.362 -20.984 -4.504 1 98.56 95 LEU A C 1
ATOM 700 O O . LEU A 1 95 ? -0.127 -21.531 -5.496 1 98.56 95 LEU A O 1
ATOM 704 N N . ILE A 1 96 ? -0.257 -20.297 -3.639 1 98.38 96 ILE A N 1
ATOM 705 C CA . ILE A 1 96 ? -1.685 -20.094 -3.852 1 98.38 96 ILE A CA 1
ATOM 706 C C . ILE A 1 96 ? -2.008 -18.594 -3.76 1 98.38 96 ILE A C 1
ATOM 708 O O . ILE A 1 96 ? -1.61 -17.922 -2.805 1 98.38 96 ILE A O 1
ATOM 712 N N . SER A 1 97 ? -2.559 -18.109 -4.691 1 98.19 97 SER A N 1
ATOM 713 C CA . SER A 1 97 ? -3.262 -16.828 -4.73 1 98.19 97 SER A CA 1
ATOM 714 C C . SER A 1 97 ? -4.551 -16.938 -5.539 1 98.19 97 SER A C 1
ATOM 716 O O . SER A 1 97 ? -4.512 -17.109 -6.762 1 98.19 97 SER A O 1
ATOM 718 N N . ARG A 1 98 ? -5.676 -16.797 -4.836 1 98.19 98 ARG A N 1
ATOM 719 C CA . ARG A 1 98 ? -6.918 -16.984 -5.57 1 98.19 98 ARG A CA 1
ATOM 720 C C . ARG A 1 98 ? -8.086 -16.328 -4.859 1 98.19 98 ARG A C 1
ATOM 722 O O . ARG A 1 98 ? -8.031 -16.078 -3.65 1 98.19 98 ARG A O 1
ATOM 729 N N . ASN A 1 99 ? -9.102 -16.062 -5.672 1 98.56 99 ASN A N 1
ATOM 730 C CA . ASN A 1 99 ? -10.391 -15.656 -5.137 1 98.56 99 ASN A CA 1
ATOM 731 C C . ASN A 1 99 ? -11.062 -16.797 -4.371 1 98.56 99 ASN A C 1
ATOM 733 O O . ASN A 1 99 ? -11.203 -17.906 -4.891 1 98.56 99 ASN A O 1
ATOM 737 N N . ALA A 1 100 ? -11.5 -16.5 -3.174 1 98.56 100 ALA A N 1
ATOM 738 C CA . ALA A 1 100 ? -12.164 -17.516 -2.369 1 98.56 100 ALA A CA 1
ATOM 739 C C . ALA A 1 100 ? -13.57 -17.797 -2.896 1 98.56 100 ALA A C 1
ATOM 741 O O . ALA A 1 100 ? -14.148 -18.859 -2.613 1 98.56 100 ALA A O 1
ATOM 742 N N . SER A 1 101 ? -14.141 -16.844 -3.588 1 98.25 101 SER A N 1
ATOM 743 C CA . SER A 1 101 ? -15.523 -16.938 -4.051 1 98.25 101 SER A CA 1
ATOM 744 C C . SER A 1 101 ? -15.586 -17.406 -5.496 1 98.25 101 SER A C 1
ATOM 746 O O . SER A 1 101 ? -14.789 -16.984 -6.332 1 98.25 101 SER A O 1
ATOM 748 N N . LYS A 1 102 ? -16.516 -18.25 -5.797 1 96.75 102 LYS A N 1
ATOM 749 C CA . LYS A 1 102 ? -16.781 -18.688 -7.168 1 96.75 102 LYS A CA 1
ATOM 750 C C . LYS A 1 102 ? -17.844 -17.812 -7.836 1 96.75 102 LYS A C 1
ATOM 752 O O . LYS A 1 102 ? -18.156 -18 -9.016 1 96.75 102 LYS A O 1
ATOM 757 N N . SER A 1 103 ? -18.391 -16.812 -7.086 1 97.25 103 SER A N 1
ATOM 758 C CA . SER A 1 103 ? -19.5 -16.062 -7.656 1 97.25 103 SER A CA 1
ATOM 759 C C . SER A 1 103 ? -19.281 -14.555 -7.531 1 97.25 103 SER A C 1
ATOM 761 O O . SER A 1 103 ? -19.953 -13.766 -8.195 1 97.25 103 SER A O 1
ATOM 763 N N . LYS A 1 104 ? -18.438 -14.086 -6.648 1 97.88 104 LYS A N 1
ATOM 764 C CA . LYS A 1 104 ? -18.172 -12.664 -6.438 1 97.88 104 LYS A CA 1
ATOM 765 C C . LYS A 1 104 ? -16.719 -12.32 -6.707 1 97.88 104 LYS A C 1
ATOM 767 O O . LYS A 1 104 ? -15.836 -13.164 -6.527 1 97.88 104 LYS A O 1
ATOM 772 N N . PRO A 1 105 ? -16.406 -11.109 -7.105 1 98.06 105 PRO A N 1
ATOM 773 C CA . PRO A 1 105 ? -15.008 -10.711 -7.328 1 98.06 105 PRO A CA 1
ATOM 774 C C . PRO A 1 105 ? -14.25 -10.469 -6.027 1 98.06 105 PRO A C 1
ATOM 776 O O . PRO A 1 105 ? -14.859 -10.391 -4.957 1 98.06 105 PRO A O 1
ATOM 779 N N . ALA A 1 106 ? -13 -10.414 -6.129 1 98.69 106 ALA A N 1
ATOM 780 C CA . ALA A 1 106 ? -12.086 -10 -5.07 1 98.69 106 ALA A CA 1
ATOM 781 C C . ALA A 1 106 ? -10.992 -9.086 -5.617 1 98.69 106 ALA A C 1
ATOM 783 O O . ALA A 1 106 ? -10.672 -9.133 -6.809 1 98.69 106 ALA A O 1
ATOM 784 N N . LYS A 1 107 ? -10.438 -8.203 -4.688 1 98.81 107 LYS A N 1
ATOM 785 C CA . LYS A 1 107 ? -9.469 -7.199 -5.121 1 98.81 107 LYS A CA 1
ATOM 786 C C . LYS A 1 107 ? -8.469 -6.883 -4.016 1 98.81 107 LYS A C 1
ATOM 788 O O . LYS A 1 107 ? -8.836 -6.809 -2.842 1 98.81 107 LYS A O 1
ATOM 793 N N . PHE A 1 108 ? -7.285 -6.684 -4.391 1 98.94 108 PHE A N 1
ATOM 794 C CA . PHE A 1 108 ? -6.273 -6.203 -3.453 1 98.94 108 PHE A CA 1
ATOM 795 C C . PHE A 1 108 ? -5.258 -5.316 -4.164 1 98.94 108 PHE A C 1
ATOM 797 O O . PHE A 1 108 ? -5.211 -5.277 -5.395 1 98.94 108 PHE A O 1
ATOM 804 N N . ILE A 1 109 ? -4.488 -4.57 -3.377 1 98.94 109 ILE A N 1
ATOM 805 C CA . ILE A 1 109 ? -3.338 -3.852 -3.914 1 98.94 109 ILE A CA 1
ATOM 806 C C . ILE A 1 109 ? -2.049 -4.43 -3.336 1 98.94 109 ILE A C 1
ATOM 808 O O . ILE A 1 109 ? -2.064 -5.055 -2.273 1 98.94 109 ILE A O 1
ATOM 812 N N . VAL A 1 110 ? -0.995 -4.25 -4.059 1 98.94 110 VAL A N 1
ATOM 813 C CA . VAL A 1 110 ? 0.346 -4.672 -3.67 1 98.94 110 VAL A CA 1
ATOM 814 C C . VAL A 1 110 ? 1.336 -3.535 -3.906 1 98.94 110 VAL A C 1
ATOM 816 O O . VAL A 1 110 ? 1.282 -2.863 -4.938 1 98.94 110 VAL A O 1
ATOM 819 N N . VAL A 1 111 ? 2.166 -3.279 -2.979 1 98.94 111 VAL A N 1
ATOM 820 C CA . VAL A 1 111 ? 3.373 -2.49 -3.215 1 98.94 111 VAL A CA 1
ATOM 821 C C . VAL A 1 111 ? 4.59 -3.412 -3.275 1 98.94 111 VAL A C 1
ATOM 823 O O . VAL A 1 111 ? 4.902 -4.102 -2.301 1 98.94 111 VAL A O 1
ATOM 826 N N . LEU A 1 112 ? 5.25 -3.43 -4.414 1 98.81 112 LEU A N 1
ATOM 827 C CA . LEU A 1 112 ? 6.465 -4.215 -4.609 1 98.81 112 LEU A CA 1
ATOM 828 C C . LEU A 1 112 ? 7.703 -3.33 -4.516 1 98.81 112 LEU A C 1
ATOM 830 O O . LEU A 1 112 ? 7.82 -2.34 -5.242 1 98.81 112 LEU A O 1
ATOM 834 N N . LEU A 1 113 ? 8.539 -3.617 -3.607 1 98.69 113 LEU A N 1
ATOM 835 C CA . LEU A 1 113 ? 9.891 -3.072 -3.574 1 98.69 113 LEU A CA 1
ATOM 836 C C . LEU A 1 113 ? 10.875 -4.012 -4.262 1 98.69 113 LEU A C 1
ATOM 838 O O . LEU A 1 113 ? 11.125 -5.117 -3.773 1 98.69 113 LEU A O 1
ATOM 842 N N . LYS A 1 114 ? 11.469 -3.555 -5.406 1 98 114 LYS A N 1
ATOM 843 C CA . LYS A 1 114 ? 12.234 -4.473 -6.242 1 98 114 LYS A CA 1
ATOM 844 C C . LYS A 1 114 ? 13.344 -3.74 -6.988 1 98 114 LYS A C 1
ATOM 846 O O . LYS A 1 114 ? 13.359 -2.51 -7.035 1 98 114 LYS A O 1
ATOM 851 N N . ASN A 1 115 ? 14.297 -4.559 -7.531 1 97.38 115 ASN A N 1
ATOM 852 C CA . ASN A 1 115 ? 15.195 -3.99 -8.531 1 97.38 115 ASN A CA 1
ATOM 853 C C . ASN A 1 115 ? 14.438 -3.479 -9.75 1 97.38 115 ASN A C 1
ATOM 855 O O . ASN A 1 115 ? 13.469 -4.105 -10.188 1 97.38 115 ASN A O 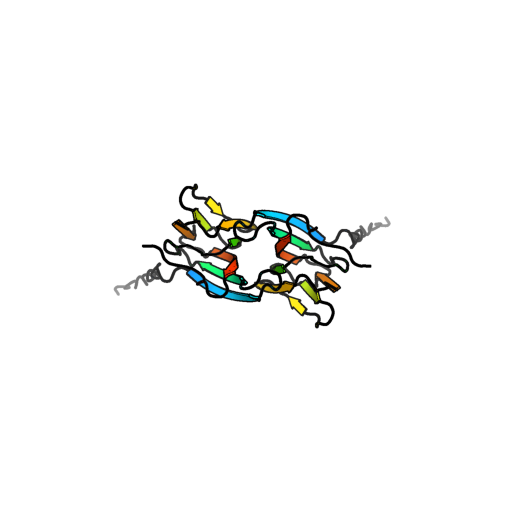1
ATOM 859 N N . LYS A 1 116 ? 14.906 -2.377 -10.273 1 97.12 116 LYS A N 1
ATOM 860 C CA . LYS A 1 116 ? 14.219 -1.749 -11.398 1 97.12 116 LYS A CA 1
ATOM 861 C C . LYS A 1 116 ? 14.07 -2.721 -12.562 1 97.12 116 LYS A C 1
ATOM 863 O O . LYS A 1 116 ? 13.062 -2.699 -13.273 1 97.12 116 LYS A O 1
ATOM 868 N N . ASP A 1 117 ? 14.984 -3.615 -12.758 1 95.44 117 ASP A N 1
ATOM 869 C CA . ASP A 1 117 ? 15 -4.492 -13.93 1 95.44 117 ASP A CA 1
ATOM 870 C C . ASP A 1 117 ? 14.312 -5.82 -13.625 1 95.44 117 ASP A C 1
ATOM 872 O O . ASP A 1 117 ? 14.102 -6.637 -14.523 1 95.44 117 ASP A O 1
ATOM 876 N N . ALA A 1 118 ? 14.023 -6.031 -12.398 1 95.56 118 ALA A N 1
ATOM 877 C CA . ALA A 1 118 ? 13.367 -7.293 -12.047 1 95.56 118 ALA A CA 1
ATOM 878 C C . ALA A 1 118 ? 11.93 -7.32 -12.555 1 95.56 118 ALA A C 1
ATOM 880 O O . ALA A 1 118 ? 11.219 -6.316 -12.469 1 95.56 118 ALA A O 1
ATOM 881 N N . PRO A 1 119 ? 11.523 -8.461 -13.117 1 95.62 119 PRO A N 1
ATOM 882 C CA . PRO A 1 119 ? 10.109 -8.555 -13.508 1 95.62 119 PRO A CA 1
ATOM 883 C C . PRO A 1 119 ? 9.164 -8.508 -12.312 1 95.62 119 PRO A C 1
ATOM 885 O O . PRO A 1 119 ? 9.578 -8.766 -11.18 1 95.62 119 PRO A O 1
ATOM 888 N N . VAL A 1 120 ? 7.867 -8.156 -12.547 1 94.75 120 VAL A N 1
ATOM 889 C CA . VAL A 1 120 ? 6.859 -8.109 -11.5 1 94.75 120 VAL A CA 1
ATOM 890 C C . VAL A 1 120 ? 6.672 -9.492 -10.891 1 94.75 120 VAL A C 1
ATOM 892 O O . VAL A 1 120 ? 6.535 -9.625 -9.672 1 94.75 120 VAL A O 1
ATOM 895 N N . LEU A 1 121 ? 6.586 -10.484 -11.734 1 93.62 121 LEU A N 1
ATOM 896 C CA . LEU A 1 121 ? 6.52 -11.867 -11.266 1 93.62 121 LEU A CA 1
ATOM 897 C C . LEU A 1 121 ? 7.242 -12.797 -12.227 1 93.62 121 LEU A C 1
ATOM 899 O O . LEU A 1 121 ? 7.418 -12.477 -13.406 1 93.62 121 LEU A O 1
ATOM 903 N N . MET A 1 122 ? 7.75 -13.875 -11.656 1 95.75 122 MET A N 1
ATOM 904 C CA . MET A 1 122 ? 8.359 -14.961 -12.422 1 95.75 122 MET A CA 1
ATOM 905 C C . MET A 1 122 ? 7.617 -16.266 -12.188 1 95.75 122 MET A C 1
ATOM 907 O O . MET A 1 122 ? 7.625 -16.812 -11.078 1 95.75 122 MET A O 1
ATOM 911 N N . PRO A 1 123 ? 6.965 -16.766 -13.273 1 94.25 123 PRO A N 1
ATOM 912 C CA . PRO A 1 123 ? 6.289 -18.062 -13.109 1 94.25 123 PRO A CA 1
ATOM 913 C C . PRO A 1 123 ? 7.25 -19.188 -12.766 1 94.25 123 PRO A C 1
ATOM 915 O O . PRO A 1 123 ? 8.375 -19.219 -13.273 1 94.25 123 PRO A O 1
ATOM 918 N N . LEU A 1 124 ? 6.703 -19.984 -11.859 1 93 124 LEU A N 1
ATOM 919 C CA . LEU A 1 124 ? 7.469 -21.188 -11.539 1 93 124 LEU A CA 1
ATOM 920 C C . LEU A 1 124 ? 6.754 -22.438 -12.031 1 93 124 LEU A C 1
ATOM 922 O O . LEU A 1 124 ? 5.523 -22.469 -12.102 1 93 124 LEU A O 1
ATOM 926 N N . LYS A 1 125 ? 7.438 -23.359 -12.711 1 81.12 125 LYS A N 1
ATOM 927 C CA . LYS A 1 125 ? 6.922 -24.625 -13.211 1 81.12 125 LYS A CA 1
ATOM 928 C C . LYS A 1 125 ? 6.984 -25.703 -12.133 1 81.12 125 LYS A C 1
ATOM 930 O O . LYS A 1 125 ? 7.879 -25.703 -11.289 1 81.12 125 LYS A O 1
ATOM 935 N N . MET B 1 1 ? -50.312 26.078 29.281 1 34.38 1 MET B N 1
ATOM 936 C CA . MET B 1 1 ? -49.281 25.047 29.391 1 34.38 1 MET B CA 1
ATOM 937 C C . MET B 1 1 ? -48.188 25.234 28.359 1 34.38 1 MET B C 1
ATOM 939 O O . MET B 1 1 ? -48.438 25.172 27.156 1 34.38 1 MET B O 1
ATOM 943 N N . SER B 1 2 ? -47.094 26.062 28.688 1 36.03 2 SER B N 1
ATOM 944 C CA . SER B 1 2 ? -45.969 26.484 27.844 1 36.03 2 SER B CA 1
ATOM 945 C C . SER B 1 2 ? -45.062 25.312 27.516 1 36.03 2 SER B C 1
ATOM 947 O O . SER B 1 2 ? -44.531 24.656 28.422 1 36.03 2 SER B O 1
ATOM 949 N N . VAL B 1 3 ? -45.312 24.531 26.406 1 44.81 3 VAL B N 1
ATOM 950 C CA . VAL B 1 3 ? -44.5 23.422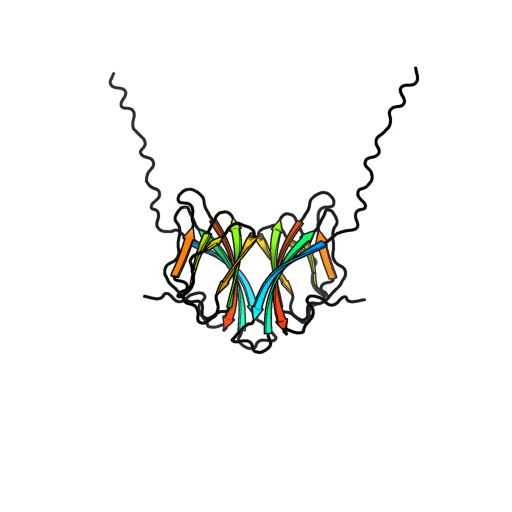 25.922 1 44.81 3 VAL B CA 1
ATOM 951 C C . VAL B 1 3 ? -43.062 23.938 25.641 1 44.81 3 VAL B C 1
ATOM 953 O O . VAL B 1 3 ? -42.875 24.797 24.781 1 44.81 3 VAL B O 1
ATOM 956 N N . THR B 1 4 ? -42.25 23.906 26.641 1 40.28 4 THR B N 1
ATOM 957 C CA . THR B 1 4 ? -40.844 24.266 26.422 1 40.28 4 THR B CA 1
ATOM 958 C C . THR B 1 4 ? -40.156 23.234 25.547 1 40.28 4 THR B C 1
ATOM 960 O O . THR B 1 4 ? -40.062 22.062 25.891 1 40.28 4 THR B O 1
ATOM 963 N N . VAL B 1 5 ? -40.188 23.359 24.25 1 42.88 5 VAL B N 1
ATOM 964 C CA . VAL B 1 5 ? -39.438 22.5 23.344 1 42.88 5 VAL B CA 1
ATOM 965 C C . VAL B 1 5 ? -37.938 22.609 23.656 1 42.88 5 VAL B C 1
ATOM 967 O O . VAL B 1 5 ? -37.375 23.703 23.609 1 42.88 5 VAL B O 1
ATOM 970 N N . CYS B 1 6 ? -37.375 21.734 24.578 1 37.09 6 CYS B N 1
ATOM 971 C CA . CYS B 1 6 ? -35.938 21.656 24.781 1 37.09 6 CYS B CA 1
ATOM 972 C C . CYS B 1 6 ? -35.219 21.359 23.469 1 37.09 6 CYS B C 1
ATOM 974 O O . CYS B 1 6 ? -35.438 20.312 22.859 1 37.09 6 CYS B O 1
ATOM 976 N N . LEU B 1 7 ? -34.781 22.406 22.766 1 37.09 7 LEU B N 1
ATOM 977 C CA . LEU B 1 7 ? -33.906 22.188 21.625 1 37.09 7 LEU B CA 1
ATOM 978 C C . LEU B 1 7 ? -32.656 21.422 22.047 1 37.09 7 LEU B C 1
ATOM 980 O O . LEU B 1 7 ? -31.875 21.906 22.875 1 37.09 7 LEU B O 1
ATOM 984 N N . LEU B 1 8 ? -32.688 20.141 22.125 1 38.78 8 LEU B N 1
ATOM 985 C CA . LEU B 1 8 ? -31.469 19.359 22.266 1 38.78 8 LEU B CA 1
ATOM 986 C C . LEU B 1 8 ? -30.406 19.844 21.266 1 38.78 8 LEU B C 1
ATOM 988 O O . LEU B 1 8 ? -30.578 19.703 20.062 1 38.78 8 LEU B O 1
ATOM 992 N N . GLY B 1 9 ? -29.719 20.922 21.672 1 34.62 9 GLY B N 1
ATOM 993 C CA . GLY B 1 9 ? -28.594 21.359 20.859 1 34.62 9 GLY B CA 1
ATOM 994 C C . GLY B 1 9 ? -27.609 20.234 20.547 1 34.62 9 GLY B C 1
ATOM 995 O O . GLY B 1 9 ? -27.328 19.406 21.391 1 34.62 9 GLY B O 1
ATOM 996 N N . THR B 1 10 ? -27.578 19.656 19.391 1 38.59 10 THR B N 1
ATOM 997 C CA . THR B 1 10 ? -26.516 18.766 18.938 1 38.59 10 THR B CA 1
ATOM 998 C C . THR B 1 10 ? -25.156 19.297 19.328 1 38.59 10 THR B C 1
ATOM 1000 O O . THR B 1 10 ? -24.859 20.484 19.156 1 38.59 10 THR B O 1
ATOM 1003 N N . LEU B 1 11 ? -24.656 18.953 20.516 1 40.75 11 LEU B N 1
ATOM 1004 C CA . LEU B 1 11 ? -23.281 19.297 20.875 1 40.75 11 LEU B CA 1
ATOM 1005 C C . LEU B 1 11 ? -22.359 19.266 19.656 1 40.75 11 LEU B C 1
ATOM 1007 O O . LEU B 1 11 ? -22.438 18.344 18.844 1 40.75 11 LEU B O 1
ATOM 1011 N N . PRO B 1 12 ? -21.734 20.359 19.344 1 39.28 12 PRO B N 1
ATOM 1012 C CA . PRO B 1 12 ? -20.719 20.312 18.297 1 39.28 12 PRO B CA 1
ATOM 1013 C C . PRO B 1 12 ? -19.656 19.25 18.547 1 39.28 12 PRO B C 1
ATOM 1015 O O . PRO B 1 12 ? -19.25 19.047 19.703 1 39.28 12 PRO B O 1
ATOM 1018 N N . VAL B 1 13 ? -19.781 18.031 18.141 1 42.12 13 VAL B N 1
ATOM 1019 C CA . VAL B 1 13 ? -18.609 17.172 18.172 1 42.12 13 VAL B CA 1
ATOM 1020 C C . VAL B 1 13 ? -17.359 18 17.953 1 42.12 13 VAL B C 1
ATOM 1022 O O . VAL B 1 13 ? -17.25 18.75 16.969 1 42.12 13 VAL B O 1
ATOM 1025 N N . ALA B 1 14 ? -16.625 18.375 19 1 40.22 14 ALA B N 1
ATOM 1026 C CA . ALA B 1 14 ? -15.336 19.062 18.891 1 40.22 14 ALA B CA 1
ATOM 1027 C C . ALA B 1 14 ? -14.5 18.516 17.734 1 40.22 14 ALA B C 1
ATOM 1029 O O . ALA B 1 14 ? -14.32 17.297 17.625 1 40.22 14 ALA B O 1
ATOM 1030 N N . ALA B 1 15 ? -14.25 19.188 16.703 1 42.19 15 ALA B N 1
ATOM 1031 C CA . ALA B 1 15 ? -13.578 19 15.414 1 42.19 15 ALA B CA 1
ATOM 1032 C C . ALA B 1 15 ? -12.211 18.359 15.594 1 42.19 15 ALA B C 1
ATOM 1034 O O . ALA B 1 15 ? -11.641 17.812 14.641 1 42.19 15 ALA B O 1
ATOM 1035 N N . GLY B 1 16 ? -11.461 18.531 16.703 1 44.38 16 GLY B N 1
ATOM 1036 C CA . GLY B 1 16 ? -10.016 18.438 16.594 1 44.38 16 GLY B CA 1
ATOM 1037 C C . GLY B 1 16 ? -9.523 17 16.484 1 44.38 16 GLY B C 1
ATOM 1038 O O . GLY B 1 16 ? -8.367 16.766 16.125 1 44.38 16 GLY B O 1
ATOM 1039 N N . GLU B 1 17 ? -9.805 16 17.422 1 55.09 17 GLU B N 1
ATOM 1040 C CA . GLU B 1 17 ? -9.055 14.773 17.688 1 55.09 17 GLU B CA 1
ATOM 1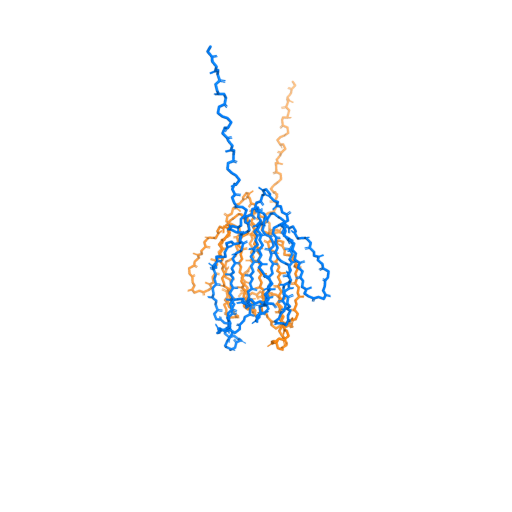041 C C . GLU B 1 17 ? -9.211 13.773 16.562 1 55.09 17 GLU B C 1
ATOM 1043 O O . GLU B 1 17 ? -10.172 12.992 16.531 1 55.09 17 GLU B O 1
ATOM 1048 N N . THR B 1 18 ? -8.914 14.18 15.086 1 71.5 18 THR B N 1
ATOM 1049 C CA . THR B 1 18 ? -9.336 14.219 13.688 1 71.5 18 THR B CA 1
ATOM 1050 C C . THR B 1 18 ? -8.781 13.023 12.922 1 71.5 18 THR B C 1
ATOM 1052 O O . THR B 1 18 ? -9.516 12.336 12.211 1 71.5 18 THR B O 1
ATOM 1055 N N . ALA B 1 19 ? -7.32 12.617 13.109 1 89.75 19 ALA B N 1
ATOM 1056 C CA . ALA B 1 19 ? -6.773 11.484 12.367 1 89.75 19 ALA B CA 1
ATOM 1057 C C . ALA B 1 19 ? -6.516 10.297 13.289 1 89.75 19 ALA B C 1
ATOM 1059 O O . ALA B 1 19 ? -5.895 10.445 14.344 1 89.75 19 ALA B O 1
ATOM 1060 N N . ALA B 1 20 ? -7.059 9.031 13.102 1 95.5 20 ALA B N 1
ATOM 1061 C CA . ALA B 1 20 ? -6.691 7.773 13.75 1 95.5 20 ALA B CA 1
ATOM 1062 C C . ALA B 1 20 ? -5.695 6.992 12.898 1 95.5 20 ALA B C 1
ATOM 1064 O O . ALA B 1 20 ? -5.988 6.648 11.75 1 95.5 20 ALA B O 1
ATOM 1065 N N . VAL B 1 21 ? -4.492 6.672 13.5 1 96.31 21 VAL B N 1
ATOM 1066 C CA . VAL B 1 21 ? -3.445 5.941 12.789 1 96.31 21 VAL B CA 1
ATOM 1067 C C . VAL B 1 21 ? -3.301 4.539 13.375 1 96.31 21 VAL B C 1
ATOM 1069 O O . VAL B 1 21 ? -3.086 4.387 14.586 1 96.31 21 VAL B O 1
ATOM 1072 N N . THR B 1 22 ? -3.451 3.545 12.562 1 97.81 22 THR B N 1
ATOM 1073 C CA . THR B 1 22 ? -3.387 2.156 13.008 1 97.81 22 THR B CA 1
ATOM 1074 C C . THR B 1 22 ? -2.271 1.409 12.281 1 97.81 22 THR B C 1
ATOM 1076 O O . THR B 1 22 ? -2.279 1.31 11.055 1 97.81 22 THR B O 1
ATOM 1079 N N . PRO B 1 23 ? -1.264 0.856 13.031 1 98.38 23 PRO B N 1
ATOM 1080 C CA . PRO B 1 23 ? -0.31 -0.033 12.367 1 98.38 23 PRO B CA 1
ATOM 1081 C C . PRO B 1 23 ? -0.955 -1.328 11.875 1 98.38 23 PRO B C 1
ATOM 1083 O O . PRO B 1 23 ? -1.74 -1.944 12.602 1 98.38 23 PRO B O 1
ATOM 1086 N N . LEU B 1 24 ? -0.635 -1.736 10.672 1 98.88 24 LEU B N 1
ATOM 1087 C CA . LEU B 1 24 ? -1.214 -2.945 10.094 1 98.88 24 LEU B CA 1
ATOM 1088 C C . LEU B 1 24 ? -0.169 -4.051 9.984 1 98.88 24 LEU B C 1
ATOM 1090 O O . LEU B 1 24 ? -0.48 -5.227 10.188 1 98.88 24 LEU B O 1
ATOM 1094 N N . MET B 1 25 ? 1.086 -3.691 9.555 1 98.75 25 MET B N 1
ATOM 1095 C CA . MET B 1 25 ? 2.182 -4.645 9.383 1 98.75 25 MET B CA 1
ATOM 1096 C C . MET B 1 25 ? 3.527 -3.924 9.367 1 98.75 25 MET B C 1
ATOM 1098 O O . MET B 1 25 ? 3.635 -2.812 8.844 1 98.75 25 MET B O 1
ATOM 1102 N N . LYS B 1 26 ? 4.492 -4.594 9.977 1 98.81 26 LYS B N 1
ATOM 1103 C CA . LYS B 1 26 ? 5.891 -4.172 9.945 1 98.81 26 LYS B CA 1
ATOM 1104 C C . LYS B 1 26 ? 6.812 -5.344 9.609 1 98.81 26 LYS B C 1
ATOM 1106 O O . LYS B 1 26 ? 6.715 -6.41 10.211 1 98.81 26 LYS B O 1
ATOM 1111 N N . LYS B 1 27 ? 7.684 -5.121 8.594 1 98.81 27 LYS B N 1
ATOM 1112 C CA . LYS B 1 27 ? 8.594 -6.184 8.172 1 98.81 27 LYS B CA 1
ATOM 1113 C C . LYS B 1 27 ? 9.992 -5.637 7.91 1 98.81 27 LYS B C 1
ATOM 1115 O O . LYS B 1 27 ? 10.156 -4.633 7.211 1 98.81 27 LYS B O 1
ATOM 1120 N N . ASP B 1 28 ? 10.961 -6.344 8.484 1 98.06 28 ASP B N 1
ATOM 1121 C CA . ASP B 1 28 ? 12.32 -6.09 8.016 1 98.06 28 ASP B CA 1
ATOM 1122 C C . ASP B 1 28 ? 12.453 -6.41 6.527 1 98.06 28 ASP B C 1
ATOM 1124 O O . ASP B 1 28 ? 11.828 -7.344 6.027 1 98.06 28 ASP B O 1
ATOM 1128 N N . LEU B 1 29 ? 13.281 -5.617 5.926 1 97.25 29 LEU B N 1
ATOM 1129 C CA . LEU B 1 29 ? 13.539 -5.863 4.512 1 97.25 29 LEU B CA 1
ATOM 1130 C C . LEU B 1 29 ? 14.875 -6.582 4.324 1 97.25 29 LEU B C 1
ATOM 1132 O O . LEU B 1 29 ? 15.938 -5.961 4.387 1 97.25 29 LEU B O 1
ATOM 1136 N N . PRO B 1 30 ? 14.883 -7.848 4.074 1 93.94 30 PRO B N 1
ATOM 1137 C CA . PRO B 1 30 ? 16.109 -8.656 4.094 1 93.94 30 PRO B CA 1
ATOM 1138 C C . PRO B 1 30 ? 17.156 -8.164 3.094 1 93.94 30 PRO B C 1
ATOM 1140 O O . PRO B 1 30 ? 18.359 -8.281 3.348 1 93.94 30 PRO B O 1
ATOM 1143 N N . ASP B 1 31 ? 16.781 -7.617 2.033 1 91.12 31 ASP B N 1
ATOM 1144 C CA . ASP B 1 31 ? 17.734 -7.203 1.01 1 91.12 31 ASP B CA 1
ATOM 1145 C C . ASP B 1 31 ? 18.094 -5.727 1.165 1 91.12 31 ASP B C 1
ATOM 1147 O O . ASP B 1 31 ? 18.797 -5.164 0.319 1 91.12 31 ASP B O 1
ATOM 1151 N N . TYR B 1 32 ? 17.594 -5.121 2.219 1 93.12 32 TYR B N 1
ATOM 1152 C CA . TYR B 1 32 ? 17.875 -3.727 2.533 1 93.12 32 TYR B CA 1
ATOM 1153 C C . TYR B 1 32 ? 18.25 -3.562 4.004 1 93.12 32 TYR B C 1
ATOM 1155 O O . TYR B 1 32 ? 17.438 -3.1 4.805 1 93.12 32 TYR B O 1
ATOM 1163 N N . PRO B 1 33 ? 19.547 -3.834 4.258 1 92.88 33 PRO B N 1
ATOM 1164 C CA . PRO B 1 33 ? 19.953 -3.861 5.668 1 92.88 33 PRO B CA 1
ATOM 1165 C C . PRO B 1 33 ? 19.609 -2.566 6.402 1 92.88 33 PRO B C 1
ATOM 1167 O O . PRO B 1 33 ? 19.891 -1.476 5.898 1 92.88 33 PRO B O 1
ATOM 1170 N N . GLY B 1 34 ? 18.984 -2.727 7.566 1 95.94 34 GLY B N 1
ATOM 1171 C CA . GLY B 1 34 ? 18.656 -1.604 8.438 1 95.94 34 GLY B CA 1
ATOM 1172 C C . GLY B 1 34 ? 17.344 -0.932 8.07 1 95.94 34 GLY B C 1
ATOM 1173 O O . GLY B 1 34 ? 16.953 0.055 8.703 1 95.94 34 GLY B O 1
ATOM 1174 N N . LYS B 1 35 ? 16.734 -1.522 7.078 1 97.56 35 LYS B N 1
ATOM 1175 C CA . LYS B 1 35 ? 15.484 -0.912 6.609 1 97.56 35 LYS B CA 1
ATOM 1176 C C . LYS B 1 35 ? 14.281 -1.783 6.949 1 97.56 35 LYS B C 1
ATOM 1178 O O . LYS B 1 35 ? 14.422 -2.988 7.172 1 97.56 35 LYS B O 1
ATOM 1183 N N . GLU B 1 36 ? 13.133 -1.167 7.027 1 98.38 36 GLU B N 1
ATOM 1184 C CA . GLU B 1 36 ? 11.875 -1.875 7.23 1 98.38 36 GLU 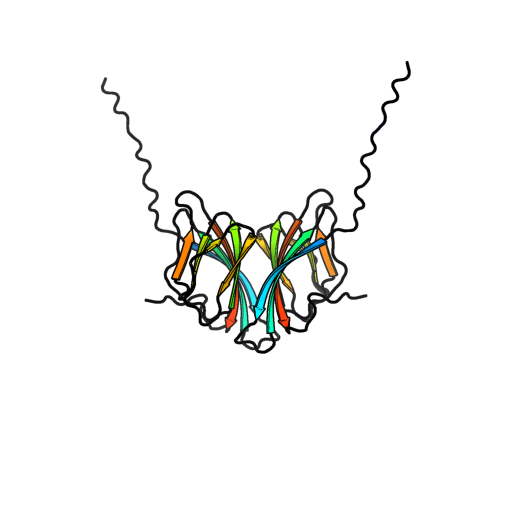B CA 1
ATOM 1185 C C . GLU B 1 36 ? 10.758 -1.271 6.383 1 98.38 36 GLU B C 1
ATOM 1187 O O . GLU B 1 36 ? 10.852 -0.119 5.949 1 98.38 36 GLU B O 1
ATOM 1192 N N . GLY B 1 37 ? 9.789 -2.084 6.051 1 98.75 37 GLY B N 1
ATOM 1193 C CA . GLY B 1 37 ? 8.492 -1.635 5.559 1 98.75 37 GLY B CA 1
ATOM 1194 C C . GLY B 1 37 ? 7.43 -1.593 6.637 1 98.75 37 GLY B C 1
ATOM 1195 O O . GLY B 1 37 ? 7.27 -2.549 7.395 1 98.75 37 GLY B O 1
ATOM 1196 N N . LEU B 1 38 ? 6.762 -0.496 6.734 1 98.88 38 LEU B N 1
ATOM 1197 C CA . LEU B 1 38 ? 5.668 -0.311 7.684 1 98.88 38 LEU B CA 1
ATOM 1198 C C . LEU B 1 38 ? 4.383 0.086 6.965 1 98.88 38 LEU B C 1
ATOM 1200 O O . LEU B 1 38 ? 4.348 1.103 6.266 1 98.88 38 LEU B O 1
ATOM 1204 N N . MET B 1 39 ? 3.297 -0.736 7.086 1 98.94 39 MET B N 1
ATOM 1205 C CA . MET B 1 39 ? 1.978 -0.37 6.578 1 98.94 39 MET B CA 1
ATOM 1206 C C . MET B 1 39 ? 1.084 0.142 7.703 1 98.94 39 MET B C 1
ATOM 1208 O O . MET B 1 39 ? 0.973 -0.494 8.75 1 98.94 39 MET B O 1
ATOM 1212 N N . ILE B 1 40 ? 0.496 1.275 7.469 1 98.81 40 ILE B N 1
ATOM 1213 C CA . ILE B 1 40 ? -0.457 1.838 8.422 1 98.81 40 ILE B CA 1
ATOM 1214 C C . ILE B 1 40 ? -1.737 2.24 7.691 1 98.81 40 ILE B C 1
ATOM 1216 O O . ILE B 1 40 ? -1.731 2.434 6.473 1 98.81 40 ILE B O 1
ATOM 1220 N N . SER B 1 41 ? -2.807 2.299 8.43 1 98.75 41 SER B N 1
ATOM 1221 C CA . SER B 1 41 ? -4.008 2.982 7.969 1 98.75 41 SER B CA 1
ATOM 1222 C C . SER B 1 41 ? -4.211 4.301 8.703 1 98.75 41 SER B C 1
ATOM 1224 O O . SER B 1 41 ? -3.885 4.418 9.891 1 98.75 41 SER B O 1
ATOM 1226 N N . VAL B 1 42 ? -4.707 5.27 8.023 1 98.44 42 VAL B N 1
ATOM 1227 C CA . VAL B 1 42 ? -5.059 6.574 8.578 1 98.44 42 VAL B CA 1
ATOM 1228 C C . VAL B 1 42 ? -6.539 6.855 8.352 1 98.44 42 VAL B C 1
ATOM 1230 O O . VAL B 1 42 ? -7.004 6.863 7.207 1 98.44 42 VAL B O 1
ATOM 1233 N N . ASP B 1 43 ? -7.262 7.031 9.414 1 98.25 43 ASP B N 1
ATOM 1234 C CA . ASP B 1 43 ? -8.68 7.379 9.383 1 98.25 43 ASP B CA 1
ATOM 1235 C C . ASP B 1 43 ? -8.898 8.828 9.805 1 98.25 43 ASP B C 1
ATOM 1237 O O . ASP B 1 43 ? -8.586 9.203 10.938 1 98.25 43 ASP B O 1
ATOM 1241 N N . TYR B 1 44 ? -9.367 9.578 8.875 1 98 44 TYR B N 1
ATOM 1242 C CA . TYR B 1 44 ? -9.781 10.938 9.195 1 98 44 TYR B CA 1
ATOM 1243 C C . TYR B 1 44 ? -11.266 11 9.516 1 98 44 TYR B C 1
ATOM 1245 O O . TYR B 1 44 ? -12.102 10.547 8.734 1 98 44 TYR B O 1
ATOM 1253 N N . GLY B 1 45 ? -11.609 11.539 10.703 1 97.06 45 GLY B N 1
ATOM 1254 C CA . GLY B 1 45 ? -12.984 11.977 10.867 1 97.06 45 GLY B CA 1
ATOM 1255 C C . GLY B 1 45 ? -13.328 13.188 10.008 1 97.06 45 GLY B C 1
ATOM 1256 O O . GLY B 1 45 ? -12.453 13.758 9.352 1 97.06 45 GLY B O 1
ATOM 1257 N N . PRO B 1 46 ? -14.695 13.562 10 1 96.88 46 PRO B N 1
ATOM 1258 C CA . PRO B 1 46 ? -15.055 14.797 9.297 1 96.88 46 PRO B CA 1
ATOM 1259 C C . PRO B 1 46 ? -14.18 15.984 9.695 1 96.88 46 PRO B C 1
ATOM 1261 O O . PRO B 1 46 ? -14.031 16.281 10.883 1 96.88 46 PRO B O 1
ATOM 1264 N N . GLY B 1 47 ? -13.547 16.578 8.727 1 96.25 47 GLY B N 1
ATOM 1265 C CA . GLY B 1 47 ? -12.742 17.766 8.961 1 96.25 47 GLY B CA 1
ATOM 1266 C C . GLY B 1 47 ? -11.352 17.453 9.484 1 96.25 47 GLY B C 1
ATOM 1267 O O . GLY B 1 47 ? -10.547 18.359 9.711 1 96.25 47 GLY B O 1
ATOM 1268 N N . GLY B 1 48 ? -11 16.219 9.57 1 96.94 48 GLY B N 1
ATOM 1269 C CA . GLY B 1 48 ? -9.727 15.812 10.133 1 96.94 48 GLY B CA 1
ATOM 1270 C C . GLY B 1 48 ? -8.539 16.172 9.25 1 96.94 48 GLY B C 1
ATOM 1271 O O . GLY B 1 48 ? -8.68 16.281 8.031 1 96.94 48 GLY B O 1
ATOM 1272 N N . SER B 1 49 ? -7.387 16.344 9.883 1 96.44 49 SER B N 1
ATOM 1273 C CA . SER B 1 49 ? -6.141 16.672 9.203 1 96.44 49 SER B CA 1
ATOM 1274 C C . SER B 1 49 ? -4.93 16.328 10.062 1 96.44 49 SER B C 1
ATOM 1276 O O . SER B 1 49 ? -5.078 15.938 11.227 1 96.44 49 SER B O 1
ATOM 1278 N N . THR B 1 50 ? -3.82 16.344 9.43 1 95.25 50 THR B N 1
ATOM 1279 C CA . THR B 1 50 ? -2.574 16.219 10.172 1 95.25 50 THR B CA 1
ATOM 1280 C C . THR B 1 50 ? -1.716 17.469 10.016 1 95.25 50 THR B C 1
ATOM 1282 O O . THR B 1 50 ? -1.706 18.094 8.953 1 95.25 50 THR B O 1
ATOM 1285 N N . PRO B 1 51 ? -0.975 17.859 11.125 1 94.94 51 PRO B N 1
ATOM 1286 C CA . PRO B 1 51 ? -0.078 19.016 11 1 94.94 51 PRO B CA 1
ATOM 1287 C C . PRO B 1 51 ? 1.044 18.781 9.992 1 94.94 51 PRO B C 1
ATOM 1289 O O . PRO B 1 51 ? 1.289 17.641 9.586 1 94.94 51 PRO B O 1
ATOM 1292 N N . ILE B 1 52 ? 1.721 19.844 9.617 1 97.38 52 ILE B N 1
ATOM 1293 C CA . ILE B 1 52 ? 2.859 19.781 8.703 1 97.38 52 ILE B CA 1
ATOM 1294 C C . ILE B 1 52 ? 3.922 18.844 9.266 1 97.38 52 ILE B C 1
ATOM 1296 O O . ILE B 1 52 ? 4.242 18.906 10.461 1 97.38 52 ILE B O 1
ATOM 1300 N N . HIS B 1 53 ? 4.488 17.953 8.391 1 97.5 53 HIS B N 1
ATOM 1301 C CA . HIS B 1 53 ? 5.477 16.984 8.859 1 97.5 53 HIS B CA 1
ATOM 1302 C C . HIS B 1 53 ? 6.316 16.453 7.699 1 97.5 53 HIS B C 1
ATOM 1304 O O . HIS B 1 53 ? 6.105 16.828 6.547 1 97.5 53 HIS B O 1
ATOM 1310 N N . LYS B 1 54 ? 7.281 15.711 8.008 1 97.5 54 LYS B N 1
ATOM 1311 C CA . LYS B 1 54 ? 8.078 14.93 7.062 1 97.5 54 LYS B CA 1
ATOM 1312 C C . LYS B 1 54 ? 8.188 13.477 7.5 1 97.5 54 LYS B C 1
ATOM 1314 O O . LYS B 1 54 ? 8.117 13.172 8.695 1 97.5 54 LYS B O 1
ATOM 1319 N N . HIS B 1 55 ? 8.242 12.664 6.371 1 95.56 55 HIS B N 1
ATOM 1320 C CA . HIS B 1 55 ? 8.57 11.258 6.57 1 95.56 55 HIS B CA 1
ATOM 1321 C C . HIS B 1 55 ? 10.016 10.969 6.16 1 95.56 55 HIS B C 1
ATOM 1323 O O . HIS B 1 55 ? 10.43 11.336 5.059 1 95.56 55 HIS B O 1
ATOM 1329 N N . GLU B 1 56 ? 10.969 10.648 7.047 1 96.5 56 GLU B N 1
ATOM 1330 C CA . GLU B 1 56 ? 12.242 10.125 6.582 1 96.5 56 GLU B CA 1
ATOM 1331 C C . GLU B 1 56 ? 12.078 8.727 5.977 1 96.5 56 GLU B C 1
ATOM 1333 O O . GLU B 1 56 ? 12.711 7.773 6.426 1 96.5 56 GLU B O 1
ATOM 1338 N N . ALA B 1 57 ? 11.227 8.664 4.934 1 98.19 57 ALA B N 1
ATOM 1339 C CA . ALA B 1 57 ? 10.797 7.414 4.316 1 98.19 57 ALA B CA 1
ATOM 1340 C C . ALA B 1 57 ? 10.305 7.648 2.891 1 98.19 57 ALA B C 1
ATOM 1342 O O . ALA B 1 57 ? 10.062 8.789 2.49 1 98.19 57 ALA B O 1
ATOM 1343 N N . ASN B 1 58 ? 10.344 6.645 2.047 1 98.62 58 ASN B N 1
ATOM 1344 C CA . ASN B 1 58 ? 9.445 6.582 0.899 1 98.62 58 ASN B CA 1
ATOM 1345 C C . ASN B 1 58 ? 8.047 6.137 1.307 1 98.62 58 ASN B C 1
ATOM 1347 O O . ASN B 1 58 ? 7.879 5.082 1.917 1 98.62 58 ASN B O 1
ATOM 1351 N N . ALA B 1 59 ? 7.035 6.926 1.021 1 98.88 59 ALA B N 1
ATOM 1352 C CA . ALA B 1 59 ? 5.66 6.641 1.423 1 98.88 59 ALA B CA 1
ATOM 1353 C C . ALA B 1 59 ? 4.762 6.441 0.205 1 98.88 59 ALA B C 1
ATOM 1355 O O . ALA B 1 59 ? 4.676 7.316 -0.659 1 98.88 59 ALA B O 1
ATOM 1356 N N . PHE B 1 60 ? 4.113 5.332 0.086 1 98.94 60 PHE B N 1
ATOM 1357 C CA . PHE B 1 60 ? 3.137 4.996 -0.942 1 98.94 60 PHE B CA 1
ATOM 1358 C C . PHE B 1 60 ? 1.725 5.004 -0.369 1 98.94 60 PHE B C 1
ATOM 1360 O O . PHE B 1 60 ? 1.388 4.176 0.478 1 98.94 60 PHE B O 1
ATOM 1367 N N . VAL B 1 61 ? 0.873 5.898 -0.877 1 98.94 61 VAL B N 1
ATOM 1368 C CA . VAL B 1 61 ? -0.465 6.105 -0.333 1 98.94 61 VAL B CA 1
ATOM 1369 C C . VAL B 1 61 ? -1.51 5.566 -1.307 1 98.94 61 VAL B C 1
ATOM 1371 O O . VAL B 1 61 ? -1.401 5.77 -2.518 1 98.94 61 VAL B O 1
ATOM 1374 N N . TYR B 1 62 ? -2.49 4.891 -0.791 1 99 62 TYR B N 1
ATOM 1375 C CA . TYR B 1 62 ? -3.67 4.445 -1.523 1 99 62 TYR B CA 1
ATOM 1376 C C . TYR B 1 62 ? -4.945 4.82 -0.781 1 99 62 TYR B C 1
ATOM 1378 O O . TYR B 1 62 ? -5.152 4.406 0.362 1 99 62 TYR B O 1
ATOM 1386 N N . VAL B 1 63 ? -5.848 5.566 -1.455 1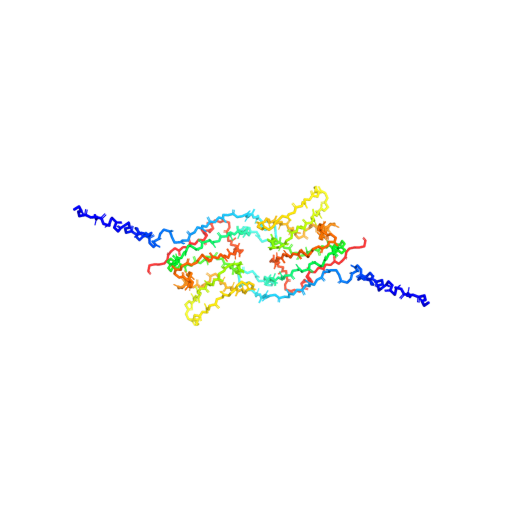 99 63 VAL B N 1
ATOM 1387 C CA . VAL B 1 63 ? -7.051 6.047 -0.784 1 99 63 VAL B CA 1
ATOM 1388 C C . VAL B 1 63 ? -8.125 4.965 -0.807 1 99 63 VAL B C 1
ATOM 1390 O O . VAL B 1 63 ? -8.422 4.395 -1.861 1 99 63 VAL B O 1
ATOM 1393 N N . LEU B 1 64 ? -8.695 4.707 0.383 1 98.94 64 LEU B N 1
ATOM 1394 C CA . LEU B 1 64 ? -9.68 3.641 0.538 1 98.94 64 LEU B CA 1
ATOM 1395 C C . LEU B 1 64 ? -11.102 4.199 0.513 1 98.94 64 LEU B C 1
ATOM 1397 O O . LEU B 1 64 ? -12.008 3.572 -0.038 1 98.94 64 LEU B O 1
ATOM 1401 N N . GLU B 1 65 ? -11.352 5.273 1.14 1 98.81 65 GLU B N 1
ATOM 1402 C CA . GLU B 1 65 ? -12.672 5.844 1.382 1 98.81 65 GLU B CA 1
ATOM 1403 C C . GLU B 1 65 ? -12.617 7.367 1.449 1 98.81 65 GLU B C 1
ATOM 1405 O O . GLU B 1 65 ? -11.656 7.934 1.981 1 98.81 65 GLU B O 1
ATOM 1410 N N . GLY B 1 66 ? -13.727 8.031 1.01 1 98.75 66 GLY B N 1
ATOM 1411 C CA . GLY B 1 66 ? -13.805 9.484 1.088 1 98.75 66 GLY B CA 1
ATOM 1412 C C . GLY B 1 66 ? -12.844 10.18 0.146 1 9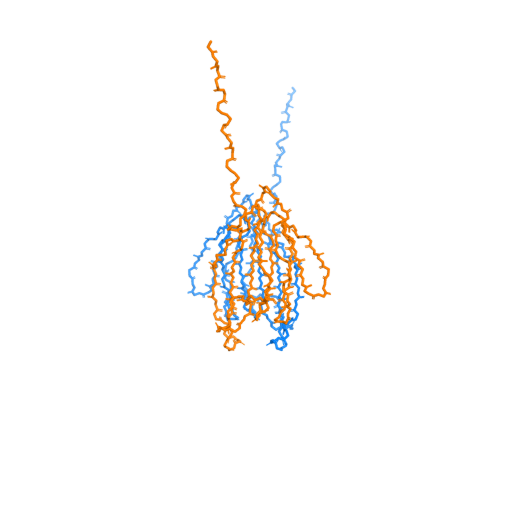8.75 66 GLY B C 1
ATOM 1413 O O . GLY B 1 66 ? -12.531 9.664 -0.93 1 98.75 66 GLY B O 1
ATOM 1414 N N . SER B 1 67 ? -12.594 11.375 0.452 1 98.81 67 SER B N 1
ATOM 1415 C CA . SER B 1 67 ? -11.703 12.219 -0.335 1 98.81 67 SER B CA 1
ATOM 1416 C C . SER B 1 67 ? -10.664 12.898 0.55 1 98.81 67 SER B C 1
ATOM 1418 O O . SER B 1 67 ? -10.984 13.367 1.643 1 98.81 67 SER B O 1
ATOM 1420 N N . ILE B 1 68 ? -9.453 12.891 0.046 1 98.88 68 ILE B N 1
ATOM 1421 C CA . ILE B 1 68 ? -8.352 13.398 0.85 1 98.88 68 ILE B CA 1
ATOM 1422 C C . ILE B 1 68 ? -7.598 14.477 0.072 1 98.88 68 ILE B C 1
ATOM 1424 O O . ILE B 1 68 ? -7.281 14.297 -1.106 1 98.88 68 ILE B O 1
ATOM 1428 N N . VAL B 1 69 ? -7.27 15.57 0.709 1 98.94 69 VAL B N 1
ATOM 1429 C CA . VAL B 1 69 ? -6.457 16.625 0.125 1 98.94 69 VAL B CA 1
ATOM 1430 C C . VAL B 1 69 ? -5.012 16.484 0.589 1 98.94 69 VAL B C 1
ATOM 1432 O O . VAL B 1 69 ? -4.746 16.375 1.787 1 98.94 69 VAL B O 1
ATOM 1435 N N . MET B 1 70 ? -4.047 16.484 -0.44 1 98.94 70 MET B N 1
ATOM 1436 C CA . MET B 1 70 ? -2.621 16.359 -0.166 1 98.94 70 MET B CA 1
ATOM 1437 C C . MET B 1 70 ? -1.832 17.469 -0.852 1 98.94 70 MET B C 1
ATOM 1439 O O . MET B 1 70 ? -2.178 17.891 -1.956 1 98.94 70 MET B O 1
ATOM 1443 N N . GLN B 1 71 ? -0.773 17.859 -0.114 1 98.94 71 GLN B N 1
ATOM 1444 C CA . GLN B 1 71 ? 0.155 18.797 -0.739 1 98.94 71 GLN B CA 1
ATOM 1445 C C . GLN B 1 71 ? 1.562 18.641 -0.171 1 98.94 71 GLN B C 1
ATOM 1447 O O . GLN B 1 71 ? 1.747 18.609 1.048 1 98.94 71 GLN B O 1
ATOM 1452 N N . LEU B 1 72 ? 2.461 18.469 -1.093 1 98.88 72 LEU B N 1
ATOM 1453 C CA . LEU B 1 72 ? 3.873 18.562 -0.735 1 98.88 72 LEU B CA 1
ATOM 1454 C C . LEU B 1 72 ? 4.418 19.953 -1.019 1 98.88 72 LEU B C 1
ATOM 1456 O O . LEU B 1 72 ? 3.967 20.625 -1.948 1 98.88 72 LEU B O 1
ATOM 1460 N N . LYS B 1 73 ? 5.355 20.328 -0.166 1 98.81 73 LYS B N 1
ATOM 1461 C CA . LYS B 1 73 ? 5.988 21.625 -0.413 1 98.81 73 LYS B CA 1
ATOM 1462 C C . LYS B 1 73 ? 6.527 21.703 -1.838 1 98.81 73 LYS B C 1
ATOM 1464 O O . LYS B 1 73 ? 7.23 20.797 -2.299 1 98.81 73 LYS B O 1
ATOM 1469 N N . GLY B 1 74 ? 6.176 22.812 -2.447 1 98.69 74 GLY B N 1
ATOM 1470 C CA . GLY B 1 74 ? 6.656 23.062 -3.799 1 98.69 74 GLY B CA 1
ATOM 1471 C C . GLY B 1 74 ? 5.785 22.422 -4.863 1 98.69 74 GLY B C 1
ATOM 1472 O O . GLY B 1 74 ? 6.062 22.547 -6.059 1 98.69 74 GLY B O 1
ATOM 1473 N N . GLN B 1 75 ? 4.738 21.766 -4.57 1 98.62 75 GLN B N 1
ATOM 1474 C CA . GLN B 1 75 ? 3.84 21.109 -5.516 1 98.62 75 GLN B CA 1
ATOM 1475 C C . GLN B 1 75 ? 2.402 21.594 -5.328 1 98.62 75 GLN B C 1
ATOM 1477 O O . GLN B 1 75 ? 2.059 22.156 -4.285 1 98.62 75 GLN B O 1
ATOM 1482 N N . LYS B 1 76 ? 1.64 21.375 -6.297 1 98.69 76 LYS B N 1
ATOM 1483 C CA . LYS B 1 76 ? 0.229 21.734 -6.219 1 98.69 76 LYS B CA 1
ATOM 1484 C C . LYS B 1 76 ? -0.528 20.812 -5.27 1 98.69 76 LYS B C 1
ATOM 1486 O O . LYS B 1 76 ? -0.177 19.641 -5.125 1 98.69 76 LYS B O 1
ATOM 1491 N N . GLU B 1 77 ? -1.539 21.406 -4.715 1 98.75 77 GLU B N 1
ATOM 1492 C CA . GLU B 1 77 ? -2.484 20.594 -3.947 1 98.75 77 GLU B CA 1
ATOM 1493 C C . GLU B 1 77 ? -3.256 19.641 -4.855 1 98.75 77 GLU B C 1
ATOM 1495 O O . GLU B 1 77 ? -3.666 20.016 -5.953 1 98.75 77 GLU B O 1
ATOM 1500 N N . VAL B 1 78 ? -3.543 18.438 -4.367 1 98.94 78 VAL B N 1
ATOM 1501 C CA . VAL B 1 78 ? -4.367 17.484 -5.105 1 98.94 78 VAL B CA 1
ATOM 1502 C C . VAL B 1 78 ? -5.445 16.922 -4.188 1 98.94 78 VAL B C 1
ATOM 1504 O O . VAL B 1 78 ? -5.242 16.797 -2.977 1 98.94 78 VAL B O 1
ATOM 1507 N N . THR B 1 79 ? -6.598 16.656 -4.727 1 98.94 79 THR B N 1
ATOM 1508 C CA . THR B 1 79 ? -7.66 15.93 -4.043 1 98.94 79 THR B CA 1
ATOM 1509 C C . THR B 1 79 ? -7.773 14.508 -4.594 1 98.94 79 THR B C 1
ATOM 1511 O O . THR B 1 79 ? -7.934 14.312 -5.801 1 98.94 79 THR B O 1
ATOM 1514 N N . LEU B 1 80 ? -7.727 13.539 -3.727 1 98.94 80 LEU B N 1
ATOM 1515 C CA . LEU B 1 80 ? -7.672 12.133 -4.113 1 98.94 80 LEU B CA 1
ATOM 1516 C C . LEU B 1 80 ? -8.953 11.414 -3.715 1 98.94 80 LEU B C 1
ATOM 1518 O O . LEU B 1 80 ? -9.492 11.648 -2.629 1 98.94 80 LEU B O 1
ATOM 1522 N N . SER B 1 81 ? -9.43 10.562 -4.605 1 98.88 81 SER B N 1
ATOM 1523 C CA . SER B 1 81 ? -10.594 9.727 -4.379 1 98.88 81 SER B CA 1
ATOM 1524 C C . SER B 1 81 ? -10.203 8.258 -4.211 1 98.88 81 SER B C 1
ATOM 1526 O O . SER B 1 81 ? -9.062 7.887 -4.48 1 98.88 81 SER B O 1
ATOM 1528 N N . PRO B 1 82 ? -11.133 7.43 -3.707 1 98.94 82 PRO B N 1
ATOM 1529 C CA . PRO B 1 82 ? -10.789 6.012 -3.541 1 98.94 82 PRO B CA 1
ATOM 1530 C C . PRO B 1 82 ? -10.195 5.395 -4.805 1 98.94 82 PRO B C 1
ATOM 1532 O O . PRO B 1 82 ? -10.734 5.586 -5.898 1 98.94 82 PRO B O 1
ATOM 1535 N N . GLY B 1 83 ? -9.117 4.703 -4.598 1 98.88 83 GLY B N 1
ATOM 1536 C CA . GLY B 1 83 ? -8.438 4.105 -5.73 1 98.88 83 GLY B CA 1
ATOM 1537 C C . GLY B 1 83 ? -7.266 4.934 -6.227 1 98.88 83 GLY B C 1
ATOM 1538 O O . GLY B 1 83 ? -6.395 4.426 -6.934 1 98.88 83 GLY B O 1
ATOM 1539 N N . GLU B 1 84 ? -7.25 6.168 -5.891 1 98.94 84 GLU B N 1
ATOM 1540 C CA . GLU B 1 84 ? -6.133 7.012 -6.305 1 98.94 84 GLU B CA 1
ATOM 1541 C C . GLU B 1 84 ? -4.98 6.93 -5.309 1 98.94 84 GLU B C 1
ATOM 1543 O O . GLU B 1 84 ? -5.168 6.508 -4.168 1 98.94 84 GLU B O 1
ATOM 1548 N N . THR B 1 85 ? -3.783 7.324 -5.852 1 98.94 85 THR B N 1
ATOM 1549 C CA . THR B 1 85 ? -2.545 7.09 -5.117 1 98.94 85 THR B CA 1
ATOM 1550 C C . THR B 1 85 ? -1.759 8.391 -4.953 1 98.94 85 THR B C 1
ATOM 1552 O O . THR B 1 85 ? -2.084 9.398 -5.582 1 98.94 85 THR B O 1
ATOM 1555 N N . PHE B 1 86 ? -0.823 8.406 -4.07 1 98.94 86 PHE B N 1
ATOM 1556 C CA . PHE B 1 86 ? 0.061 9.523 -3.773 1 98.94 86 PHE B CA 1
ATOM 1557 C C . PHE B 1 86 ? 1.409 9.031 -3.262 1 98.94 86 PHE B C 1
ATOM 1559 O O . PHE B 1 86 ? 1.479 8.023 -2.553 1 98.94 86 PHE B O 1
ATOM 1566 N N . TYR B 1 87 ? 2.469 9.703 -3.686 1 98.94 87 TYR B N 1
ATOM 1567 C CA . TYR B 1 87 ? 3.82 9.359 -3.264 1 98.94 87 TYR B CA 1
ATOM 1568 C C . TYR B 1 87 ? 4.488 10.523 -2.551 1 98.94 87 TYR B C 1
ATOM 1570 O O . TYR B 1 87 ? 4.371 11.672 -2.984 1 98.94 87 TYR B O 1
ATOM 1578 N N . GLU B 1 88 ? 5.176 10.242 -1.433 1 98.69 88 GLU B N 1
ATOM 1579 C CA . GLU B 1 88 ? 6.055 11.18 -0.74 1 98.69 88 GLU B CA 1
ATOM 1580 C C . GLU B 1 88 ? 7.461 10.609 -0.595 1 98.69 88 GLU B C 1
ATOM 1582 O O . GLU B 1 88 ? 7.641 9.492 -0.096 1 98.69 88 GLU B O 1
ATOM 1587 N N . GLY B 1 89 ? 8.43 11.336 -0.963 1 98.12 89 GLY B N 1
ATOM 1588 C CA . GLY B 1 89 ? 9.812 10.906 -0.81 1 98.12 89 GLY B CA 1
ATOM 1589 C C . GLY B 1 89 ? 10.445 11.375 0.487 1 98.12 89 GLY B C 1
ATOM 1590 O O . GLY B 1 89 ? 9.867 12.203 1.197 1 98.12 89 GLY B O 1
ATOM 1591 N N . PRO B 1 90 ? 11.688 10.859 0.745 1 97.38 90 PRO B N 1
ATOM 1592 C CA . PRO B 1 90 ? 12.305 11.102 2.051 1 97.38 90 PRO B CA 1
ATOM 1593 C C . PRO B 1 90 ? 12.672 12.57 2.264 1 97.38 90 PRO B C 1
ATOM 1595 O O . PRO B 1 90 ? 12.906 12.992 3.398 1 97.38 90 PRO B O 1
ATOM 1598 N N . SER B 1 91 ? 12.711 13.375 1.237 1 97 91 SER B N 1
ATOM 1599 C CA . SER B 1 91 ? 13.086 14.781 1.388 1 97 91 SER B CA 1
ATOM 1600 C C . SER B 1 91 ? 11.859 15.688 1.364 1 97 91 SER B C 1
ATOM 1602 O O . SER B 1 91 ? 11.977 16.891 1.572 1 97 91 SER B O 1
ATOM 1604 N N . ASP B 1 92 ? 10.758 15.164 1.072 1 98.25 92 ASP B N 1
ATOM 1605 C CA . ASP B 1 92 ? 9.555 15.977 0.913 1 98.25 92 ASP B CA 1
ATOM 1606 C C . ASP B 1 92 ? 9.039 16.469 2.264 1 98.25 92 ASP B C 1
ATOM 1608 O O . ASP B 1 92 ? 9.188 15.781 3.277 1 98.25 92 ASP B O 1
ATOM 1612 N N . ILE B 1 93 ? 8.461 17.656 2.221 1 98.62 93 ILE B N 1
ATOM 1613 C CA . ILE B 1 93 ? 7.699 18.188 3.342 1 98.62 93 ILE B CA 1
ATOM 1614 C C . ILE B 1 93 ? 6.207 18.125 3.033 1 98.62 93 ILE B C 1
ATOM 1616 O O . ILE B 1 93 ? 5.742 18.672 2.035 1 98.62 93 ILE B O 1
ATOM 1620 N N . HIS B 1 94 ? 5.477 17.359 3.818 1 98.56 94 HIS B N 1
ATOM 1621 C CA . HIS B 1 94 ? 4.035 17.188 3.686 1 98.56 94 HIS B CA 1
ATOM 1622 C C . HIS B 1 94 ? 3.279 18.344 4.324 1 98.56 94 HIS B C 1
ATOM 1624 O O . HIS B 1 94 ? 3.188 18.438 5.551 1 98.56 94 HIS B O 1
ATOM 1630 N N . LEU B 1 95 ? 2.684 19.281 3.514 1 98.56 95 LEU B N 1
ATOM 1631 C CA . LEU B 1 95 ? 2.076 20.516 3.98 1 98.56 95 LEU B CA 1
ATOM 1632 C C . LEU B 1 95 ? 0.612 20.312 4.344 1 98.56 95 LEU B C 1
ATOM 1634 O O . LEU B 1 95 ? 0.127 20.859 5.336 1 98.56 95 LEU B O 1
ATOM 1638 N N . ILE B 1 96 ? -0.003 19.625 3.475 1 98.38 96 ILE B N 1
ATOM 1639 C CA . ILE B 1 96 ? -1.435 19.422 3.684 1 98.38 96 ILE B CA 1
ATOM 1640 C C . ILE B 1 96 ? -1.778 17.938 3.588 1 98.38 96 ILE B C 1
ATOM 1642 O O . ILE B 1 96 ? -1.385 17.266 2.633 1 98.38 96 ILE B O 1
ATOM 1646 N N . SER B 1 97 ? -2.361 17.453 4.52 1 98.19 97 SER B N 1
ATOM 1647 C CA . SER B 1 97 ? -3.078 16.188 4.562 1 98.19 97 SER B CA 1
ATOM 1648 C C . SER B 1 97 ? -4.367 16.312 5.367 1 98.19 97 SER B C 1
ATOM 1650 O O . SER B 1 97 ? -4.332 16.469 6.59 1 98.19 97 SER B O 1
ATOM 1652 N N . ARG B 1 98 ? -5.477 16.188 4.66 1 98.19 98 ARG B N 1
ATOM 1653 C CA . ARG B 1 98 ? -6.723 16.406 5.391 1 98.19 98 ARG B CA 1
ATOM 1654 C C . ARG B 1 98 ? -7.898 15.75 4.676 1 98.19 98 ARG B C 1
ATOM 1656 O O . ARG B 1 98 ? -7.84 15.508 3.469 1 98.19 98 ARG B O 1
ATOM 1663 N N . ASN B 1 99 ? -8.922 15.516 5.492 1 98.56 99 ASN B N 1
ATOM 1664 C CA . ASN B 1 99 ? -10.219 15.117 4.949 1 98.56 99 ASN B CA 1
ATOM 1665 C C . ASN B 1 99 ? -10.875 16.266 4.18 1 98.56 99 ASN B C 1
ATOM 1667 O O . ASN B 1 99 ? -11 17.375 4.695 1 98.56 99 ASN B O 1
ATOM 1671 N N . ALA B 1 100 ? -11.305 15.977 2.979 1 98.56 100 ALA B N 1
ATOM 1672 C CA . ALA B 1 100 ? -11.961 17 2.172 1 98.56 100 ALA B CA 1
ATOM 1673 C C . ALA B 1 100 ? -13.367 17.297 2.691 1 98.56 100 ALA B C 1
ATOM 1675 O O . ALA B 1 100 ? -13.93 18.359 2.4 1 98.56 100 ALA B O 1
ATOM 1676 N N . SER B 1 101 ? -13.953 16.344 3.391 1 98.25 101 SER B N 1
ATOM 1677 C CA . SER B 1 101 ? -15.328 16.469 3.85 1 98.25 101 SER B CA 1
ATOM 1678 C C . SER B 1 101 ? -15.398 16.938 5.297 1 98.25 101 SER B C 1
ATOM 1680 O O . SER B 1 101 ? -14.609 16.5 6.137 1 98.25 101 SER B O 1
ATOM 1682 N N . LYS B 1 102 ? -16.328 17.781 5.59 1 96.75 102 LYS B N 1
ATOM 1683 C CA . LYS B 1 102 ? -16.578 18.234 6.957 1 96.75 102 LYS B CA 1
ATOM 1684 C C . LYS B 1 102 ? -17.656 17.375 7.621 1 96.75 102 LYS B C 1
ATOM 1686 O O . LYS B 1 102 ? -17.969 17.562 8.797 1 96.75 102 LYS B O 1
ATOM 1691 N N . SER B 1 103 ? -18.203 16.359 6.859 1 97.25 103 SER B N 1
ATOM 1692 C CA . SER B 1 103 ? -19.344 15.625 7.426 1 97.25 103 SER B CA 1
ATOM 1693 C C . SER B 1 103 ? -19.141 14.125 7.297 1 97.25 103 SER B C 1
ATOM 1695 O O . SER B 1 103 ? -19.828 13.336 7.953 1 97.25 103 SER B O 1
ATOM 1697 N N . LYS B 1 104 ? -18.297 13.641 6.414 1 97.88 104 LYS B N 1
ATOM 1698 C CA . LYS B 1 104 ? -18.062 12.219 6.199 1 97.88 104 LYS B CA 1
ATOM 1699 C C . LYS B 1 104 ? -16.594 11.852 6.473 1 97.88 104 LYS B C 1
ATOM 1701 O O . LYS B 1 104 ? -15.703 12.68 6.293 1 97.88 104 LYS B O 1
ATOM 1706 N N . PRO B 1 105 ? -16.297 10.641 6.883 1 98.06 105 PRO B N 1
ATOM 1707 C CA . PRO B 1 105 ? -14.914 10.227 7.113 1 98.06 105 PRO B CA 1
ATOM 1708 C C . PRO B 1 105 ? -14.148 9.969 5.816 1 98.06 105 PRO B C 1
ATOM 1710 O O . PRO B 1 105 ? -14.75 9.898 4.746 1 98.06 105 PRO B O 1
ATOM 1713 N N . ALA B 1 106 ? -12.906 9.906 5.922 1 98.75 106 ALA B N 1
ATOM 1714 C CA . ALA B 1 106 ? -11.992 9.484 4.867 1 98.75 106 ALA B CA 1
ATOM 1715 C C . ALA B 1 106 ? -10.914 8.547 5.418 1 98.75 106 ALA B C 1
ATOM 1717 O O . ALA B 1 106 ? -10.602 8.594 6.609 1 98.75 106 ALA B O 1
ATOM 1718 N N . LYS B 1 107 ? -10.375 7.656 4.492 1 98.81 107 LYS B N 1
ATOM 1719 C CA . LYS B 1 107 ? -9.422 6.637 4.93 1 98.81 107 LYS B CA 1
ATOM 1720 C C . LYS B 1 107 ? -8.422 6.312 3.826 1 98.81 107 LYS B C 1
ATOM 1722 O O . LYS B 1 107 ? -8.781 6.242 2.65 1 98.81 107 LYS B O 1
ATOM 1727 N N . PHE B 1 108 ? -7.238 6.094 4.207 1 98.94 108 PHE B N 1
ATOM 1728 C CA . PHE B 1 108 ? -6.227 5.609 3.277 1 98.94 108 PHE B CA 1
ATOM 1729 C C . PHE B 1 108 ? -5.223 4.711 3.988 1 98.94 108 PHE B C 1
ATOM 1731 O O . PHE B 1 108 ? -5.184 4.668 5.219 1 98.94 108 PHE B O 1
ATOM 1738 N N . ILE B 1 109 ? -4.461 3.961 3.205 1 98.94 109 ILE B N 1
ATOM 1739 C CA . ILE B 1 109 ? -3.324 3.225 3.748 1 98.94 109 ILE B CA 1
ATOM 1740 C C . ILE B 1 109 ? -2.025 3.785 3.172 1 98.94 109 ILE B C 1
ATOM 1742 O O . ILE B 1 109 ? -2.027 4.406 2.105 1 98.94 109 ILE B O 1
ATOM 1746 N N . VAL B 1 110 ? -0.979 3.602 3.91 1 98.94 110 VAL B N 1
ATOM 1747 C CA . VAL B 1 110 ? 0.368 4.012 3.521 1 98.94 110 VAL B CA 1
ATOM 1748 C C . VAL B 1 110 ? 1.345 2.861 3.76 1 98.94 110 VAL B C 1
ATOM 1750 O O . VAL B 1 110 ? 1.285 2.191 4.793 1 98.94 110 VAL B O 1
ATOM 1753 N N . VAL B 1 111 ? 2.182 2.594 2.826 1 98.94 111 VAL B N 1
ATOM 1754 C CA . VAL B 1 111 ? 3.379 1.793 3.062 1 98.94 111 VAL B CA 1
ATOM 1755 C C . VAL B 1 111 ? 4.602 2.701 3.131 1 98.94 111 VAL B C 1
ATOM 1757 O O . VAL B 1 111 ? 4.926 3.393 2.162 1 98.94 111 VAL B O 1
ATOM 1760 N N . LEU B 1 112 ? 5.246 2.703 4.277 1 98.81 112 LEU B N 1
ATOM 1761 C CA . LEU B 1 112 ? 6.473 3.467 4.484 1 98.81 112 LEU B CA 1
ATOM 1762 C C . LEU B 1 112 ? 7.699 2.564 4.395 1 98.81 112 LEU B C 1
ATOM 1764 O O . LEU B 1 112 ? 7.793 1.566 5.113 1 98.81 112 LEU B O 1
ATOM 1768 N N . LEU B 1 113 ? 8.547 2.844 3.496 1 98.62 113 LEU B N 1
ATOM 1769 C CA . LEU B 1 113 ? 9.875 2.252 3.439 1 98.62 113 LEU B CA 1
ATOM 1770 C C . LEU B 1 113 ? 10.906 3.162 4.102 1 98.62 113 LEU B C 1
ATOM 1772 O O . LEU B 1 113 ? 11.188 4.254 3.602 1 98.62 113 LEU B O 1
ATOM 1776 N N . LYS B 1 114 ? 11.492 2.699 5.254 1 97.94 114 LYS B N 1
ATOM 1777 C CA . LYS B 1 114 ? 12.273 3.613 6.086 1 97.94 114 LYS B CA 1
ATOM 1778 C C . LYS B 1 114 ? 13.367 2.871 6.844 1 97.94 114 LYS B C 1
ATOM 1780 O O . LYS B 1 114 ? 13.367 1.639 6.895 1 97.94 114 LYS B O 1
ATOM 1785 N N . ASN B 1 115 ? 14.328 3.688 7.391 1 97.38 115 ASN B N 1
ATOM 1786 C CA . ASN B 1 115 ? 15.203 3.113 8.398 1 97.38 115 ASN B CA 1
ATOM 1787 C C . ASN B 1 115 ? 14.422 2.623 9.617 1 97.38 115 ASN B C 1
ATOM 1789 O O . ASN B 1 115 ? 13.461 3.266 10.039 1 97.38 115 ASN B O 1
ATOM 1793 N N . LYS B 1 116 ? 14.875 1.516 10.156 1 97.12 116 LYS B N 1
ATOM 1794 C CA . LYS B 1 116 ? 14.164 0.906 11.273 1 97.12 116 LYS B CA 1
ATOM 1795 C C . LYS B 1 116 ? 14.016 1.886 12.438 1 97.12 116 LYS B C 1
ATOM 1797 O O . LYS B 1 116 ? 13 1.886 13.133 1 97.12 116 LYS B O 1
ATOM 1802 N N . ASP B 1 117 ? 14.953 2.76 12.648 1 95.44 117 ASP B N 1
ATOM 1803 C CA . ASP B 1 117 ? 14.969 3.641 13.82 1 95.44 117 ASP B CA 1
ATOM 1804 C C . ASP B 1 117 ? 14.305 4.98 13.5 1 95.44 117 ASP B C 1
ATOM 1806 O O . ASP B 1 117 ? 14.094 5.801 14.398 1 95.44 117 ASP B O 1
ATOM 1810 N N . ALA B 1 118 ? 14.023 5.188 12.273 1 95.56 118 ALA B N 1
ATOM 1811 C CA . ALA B 1 118 ? 13.383 6.453 11.914 1 95.56 118 ALA B CA 1
ATOM 1812 C C . ALA B 1 118 ? 11.945 6.504 12.414 1 95.56 118 ALA B C 1
ATOM 1814 O O . ALA B 1 118 ? 11.219 5.512 12.336 1 95.56 118 ALA B O 1
ATOM 1815 N N . PRO B 1 119 ? 11.57 7.645 12.977 1 95.62 119 PRO B N 1
ATOM 1816 C CA . PRO B 1 119 ? 10.164 7.762 13.367 1 95.62 119 PRO B CA 1
ATOM 1817 C C . PRO B 1 119 ? 9.211 7.73 12.172 1 95.62 119 PRO B C 1
ATOM 1819 O O . PRO B 1 119 ? 9.633 7.984 11.039 1 95.62 119 PRO B O 1
ATOM 1822 N N . VAL B 1 120 ? 7.906 7.387 12.422 1 94.62 120 VAL B N 1
ATOM 1823 C CA . VAL B 1 120 ? 6.898 7.348 11.367 1 94.62 120 VAL B CA 1
ATOM 1824 C C . VAL B 1 120 ? 6.734 8.734 10.75 1 94.62 120 VAL B C 1
ATOM 1826 O O . VAL B 1 120 ? 6.609 8.875 9.531 1 94.62 120 VAL B O 1
ATOM 1829 N N . LEU B 1 121 ? 6.648 9.727 11.602 1 93.5 121 LEU B N 1
ATOM 1830 C CA . LEU B 1 121 ? 6.605 11.109 11.125 1 93.5 121 LEU B CA 1
ATOM 1831 C C . LEU B 1 121 ? 7.34 12.031 12.094 1 93.5 121 LEU B C 1
ATOM 1833 O O . LEU B 1 121 ? 7.504 11.711 13.273 1 93.5 121 LEU B O 1
ATOM 1837 N N . MET B 1 122 ? 7.871 13.102 11.523 1 95.62 122 MET B N 1
ATOM 1838 C CA . MET B 1 122 ? 8.492 14.18 12.289 1 95.62 122 MET B CA 1
ATOM 1839 C C . MET B 1 122 ? 7.77 15.5 12.055 1 95.62 122 MET B C 1
ATOM 1841 O O . MET B 1 122 ? 7.789 16.031 10.945 1 95.62 122 MET B O 1
ATOM 1845 N N . PRO B 1 123 ? 7.121 15.992 13.141 1 94.19 123 PRO B N 1
ATOM 1846 C CA . PRO B 1 123 ? 6.457 17.281 12.977 1 94.19 123 PRO B CA 1
ATOM 1847 C C . PRO B 1 123 ? 7.434 18.406 12.633 1 94.19 123 PRO B C 1
ATOM 1849 O O . PRO B 1 123 ? 8.555 18.438 13.148 1 94.19 123 PRO B O 1
ATOM 1852 N N . 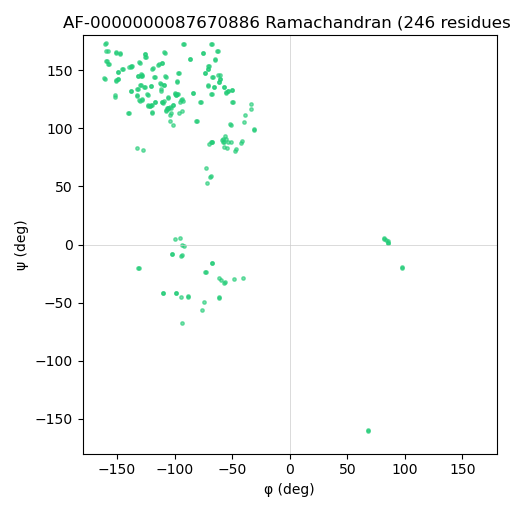LEU B 1 124 ? 6.906 19.219 11.727 1 92.81 124 LEU B N 1
ATOM 1853 C CA . LEU B 1 124 ? 7.691 20.406 11.406 1 92.81 124 LEU B CA 1
ATOM 1854 C C . LEU B 1 124 ? 6.988 21.672 11.898 1 92.81 124 LEU B C 1
ATOM 1856 O O . LEU B 1 124 ? 5.758 21.719 11.961 1 92.81 124 LEU B O 1
ATOM 1860 N N . LYS B 1 125 ? 7.68 22.594 12.547 1 80.75 125 LYS B N 1
ATOM 1861 C CA . LYS B 1 125 ? 7.18 23.875 13.039 1 80.75 125 LYS B CA 1
ATOM 1862 C C . LYS B 1 125 ? 7.273 24.938 11.961 1 80.75 125 LYS B C 1
ATOM 1864 O O . LYS B 1 125 ? 8.18 24.906 11.125 1 80.75 125 LYS B O 1
#

Solvent-accessible surface area (backbone atoms only — not comparable to full-atom values): 13477 Å² total; per-residue (Å²): 133,88,79,75,76,76,74,78,68,76,70,75,71,76,58,69,98,15,64,49,77,43,85,74,48,76,40,77,35,88,91,39,85,69,27,25,41,38,32,34,37,42,37,20,36,33,52,4,47,52,78,37,25,32,33,67,18,41,35,46,34,42,30,66,36,49,36,38,32,39,21,41,68,96,51,72,74,46,77,42,44,56,77,37,72,50,77,44,48,52,82,42,40,41,58,39,41,28,29,68,35,73,81,46,52,20,31,31,37,35,41,32,43,27,45,65,84,51,62,85,62,44,81,53,135,133,85,79,76,77,76,75,78,68,77,71,75,73,78,60,71,98,14,61,50,77,43,84,74,47,75,43,77,36,88,93,38,85,69,28,25,40,38,33,33,36,42,34,21,37,36,52,4,51,51,78,37,26,30,32,66,20,42,35,45,34,40,31,67,36,50,36,38,34,40,21,41,69,96,52,73,74,45,77,40,41,55,78,35,71,50,79,43,48,52,82,44,42,41,57,39,42,30,30,69,34,73,81,47,54,19,31,31,37,36,41,32,43,26,46,66,82,49,60,82,64,43,79,54,132

pLDDT: mean 89.47, std 19.89, range [33.44, 99.0]

Radius of gyration: 22.52 Å; Cα contacts (8 Å, |Δi|>4): 649; chains: 2; bounding box: 70×54×59 Å

Foldseek 3Di:
DPPPPPPPPPPPPPQEVFKDKAWDDKDDDPVDPQKIKTKIKIKTDQWHWDAKWAALWKKKKAWAAAKKWWDWPPDDIDIDHHGDIDIDHNPIITHIIHGPGNHGMTMMMMITIHGPPTDRIGHDD/DPPPPPPPPPPPPPCEVFKDKAWDDKADDVVDPQKIKTKIKIKGDQWGWDAKWAALWKKKKAWAAAKKWWDWPPDDIDIDHHGDIDIDHNPIITHIITGPGNHGMTMMMMMTIHGPPTDRIGHDD

Sequence (250 aa):
MSVTVCLLGTLPVAAGETAAVTPLMKKDLPDYPGKEGLMISVDYGPGGSTPIHKHEANAFVYVLEGSIVMQLKGQKEVTLSPGETFYEGPSDIHLISRNASKSKPAKFIVVLLKNKDAPVLMPLKMSVTVCLLGTLPVAAGETAAVTPLMKKDLPDYPGKEGLMISVDYGPGGSTPIHKHEANAFVYVLEGSIVMQLKGQKEVTLSPGETFYEGPSDIHLISRNASKSKPAKFIVVLLKNKDAPVLMPLK